Protein AF-R7K8K0-F1 (afdb_monomer_lite)

Foldseek 3Di:
DPDPPVPPPDDPCPPVVVVVVLVVLLVVLVVVLVVLVVVVVVVVVVVCVVVVPDDDPVVVVVCVVVCVVCVVVVVVCLVVVCQQQDRLLSSLDVSLDPCLQFLVVQLVVQCVVVVDDRPDPVSNVSSNVSSVVSSVVVVVVVVVVVVCCVVVVCVVVCPDPVVPVCPVVVVCVVVVSVVVSVVVVCVVCVVLSVVLVVVLVCVLVVCVVVVVVVCSDPVNSVVVSVVSSVVSVVVVVVVVVVVVVVVVVVVVVVVVVVVPVPDDDDDDDDDDDDDDDDDDDDDDDDDDDDDDDDDDDDDDDDD

Radius of gyration: 34.13 Å; chains: 1; bounding box: 103×73×72 Å

Secondary structure (DSSP, 8-state):
--SSTTSSS------HHHHHHHHHHHHHHHHHHHHHHHHHHHHHHHHHHHTT----HHHHHHHHHHHHHHHHHHHHHHHHHHHHHHHHHHHHHHHH--IIIIIHHHHHHHHHHHTPPTTSHHHHHHHHHHHHHHHHHHHHHHHHHHHHHHHHTHHHHHHSGGGGGGHHHHHHHHHHHHHHHHHHHHHH-HHHHHHHHHHHHHHHHHHHHTT-TTT--HHHHHHHHHHHHHHHHHHHHHHHHHHHHHHHHHHHHHHHHHTTSSS----------------------------------------

Sequence (303 aa):
MKKEAQFLSSPPSINVATQMMNRRLHRTGQIWTLCALIVMCMIPVGFSIILQAPLDWKLFFACVGLLIYYLPIGIGEVFTYSYMLGVNGTYLAFVTGNLSNLKIPCVVNAVNIVGTKVGTEEHEIACTISIAVSSIVTTLVIAIGVAALALSGLQDLLESDEAQFLTPAFGTVAFALFGALGGKYLIKYPKVAIFPFIIMTVAAVGLNLLGLKSIAQPSYFLFVGVILCFISAITWQKVENKKKARLELQKLAGASADSADGEATGNTENSEAEKADAIPETQTDNTAKNSMADSSNSEDKKG

Structure (mmCIF, N/CA/C/O backbone):
data_AF-R7K8K0-F1
#
_entry.id   AF-R7K8K0-F1
#
loop_
_atom_site.group_PDB
_atom_site.id
_atom_site.type_symbol
_atom_site.label_atom_id
_atom_site.label_alt_id
_atom_site.label_comp_id
_atom_site.label_asym_id
_atom_site.label_entity_id
_atom_site.label_seq_id
_atom_site.pdbx_PDB_ins_code
_atom_site.Cartn_x
_atom_site.Cartn_y
_atom_site.Cartn_z
_atom_site.occupancy
_atom_site.B_iso_or_equiv
_atom_site.auth_seq_id
_atom_site.auth_comp_id
_atom_site.auth_asym_id
_atom_site.auth_atom_id
_atom_site.pdbx_PDB_model_num
ATOM 1 N N . MET A 1 1 ? -28.340 2.198 39.962 1.00 43.16 1 MET A N 1
ATOM 2 C CA . MET A 1 1 ? -28.633 2.946 38.717 1.00 43.16 1 MET A CA 1
ATOM 3 C C . MET A 1 1 ? -28.121 4.388 38.806 1.00 43.16 1 MET A C 1
ATOM 5 O O . MET A 1 1 ? -28.903 5.280 39.092 1.00 43.16 1 MET A O 1
ATOM 9 N N . LYS A 1 2 ? -26.809 4.633 38.641 1.00 41.06 2 LYS A N 1
ATOM 10 C CA . LYS A 1 2 ? -26.227 6.000 38.650 1.00 41.06 2 LYS A CA 1
ATOM 11 C C . LYS A 1 2 ? -24.843 6.079 37.962 1.00 41.06 2 LYS A C 1
ATOM 13 O O . LYS A 1 2 ? -23.969 6.805 38.412 1.00 41.06 2 LYS A O 1
ATOM 18 N N . LYS A 1 3 ? -24.617 5.296 36.896 1.00 44.16 3 LYS A N 1
ATOM 19 C CA . LYS A 1 3 ? -23.355 5.313 36.116 1.00 44.16 3 LYS A CA 1
ATOM 20 C C . LYS A 1 3 ? -23.514 5.672 34.631 1.00 44.16 3 LYS A C 1
ATOM 22 O O . LYS A 1 3 ? -22.518 5.920 33.971 1.00 44.16 3 LYS A O 1
ATOM 27 N N . GLU A 1 4 ? -24.744 5.784 34.136 1.00 46.06 4 GLU A N 1
ATOM 28 C CA . GLU A 1 4 ? -25.031 6.010 32.708 1.00 46.06 4 GLU A CA 1
ATOM 29 C C . GLU A 1 4 ? -25.098 7.506 32.324 1.00 46.06 4 GLU A C 1
ATOM 31 O O . GLU A 1 4 ? -25.038 7.852 31.152 1.00 46.06 4 GLU A O 1
ATOM 36 N N . ALA A 1 5 ? -25.183 8.424 33.296 1.00 42.94 5 ALA A N 1
ATOM 37 C CA . ALA A 1 5 ? -25.418 9.851 33.027 1.00 42.94 5 ALA A CA 1
ATOM 38 C C . ALA A 1 5 ? -24.146 10.723 32.958 1.00 42.94 5 ALA A C 1
ATOM 40 O O . ALA A 1 5 ? -24.239 11.909 32.658 1.00 42.94 5 ALA A O 1
ATOM 41 N N . GLN A 1 6 ? -22.956 10.163 33.204 1.00 37.88 6 GLN A N 1
ATOM 42 C CA . GLN A 1 6 ? -21.680 10.898 33.107 1.00 37.88 6 GLN A CA 1
ATOM 43 C C . GLN A 1 6 ? -21.022 10.764 31.719 1.00 37.88 6 GLN A C 1
ATOM 45 O O . GLN A 1 6 ? -19.872 11.144 31.526 1.00 37.88 6 GLN A O 1
ATOM 50 N N . PHE A 1 7 ? -21.735 10.201 30.739 1.00 44.66 7 PHE A N 1
ATOM 51 C CA . PHE A 1 7 ? -21.209 9.948 29.394 1.00 44.66 7 PHE A CA 1
ATOM 52 C C . PHE A 1 7 ? -21.501 11.085 28.395 1.00 44.66 7 PHE A C 1
ATOM 54 O O . PHE A 1 7 ? -20.932 11.106 27.309 1.00 44.66 7 PHE A O 1
ATOM 61 N N . LEU A 1 8 ? -22.363 12.048 28.755 1.00 41.91 8 LEU A N 1
ATOM 62 C CA . LEU A 1 8 ? -22.840 13.109 27.850 1.00 41.91 8 LEU A CA 1
ATOM 63 C C . LEU A 1 8 ? -22.413 14.536 28.238 1.00 41.91 8 LEU A C 1
ATOM 65 O O . LEU A 1 8 ? -22.843 15.485 27.589 1.00 41.91 8 LEU A O 1
ATOM 69 N N . SER A 1 9 ? -21.577 14.724 29.267 1.00 39.00 9 SER A N 1
ATOM 70 C CA . SER A 1 9 ? -21.215 16.069 29.756 1.00 39.00 9 SER A CA 1
ATOM 71 C C . SER A 1 9 ? -19.752 16.467 29.581 1.00 39.00 9 SER A C 1
ATOM 73 O O . SER A 1 9 ? -19.394 17.579 29.963 1.00 39.00 9 SER A O 1
ATOM 75 N N . SER A 1 10 ? -18.899 15.613 29.018 1.00 39.06 10 SER A N 1
ATOM 76 C CA . SER A 1 10 ? -17.592 16.078 28.559 1.00 39.06 10 SER A CA 1
ATOM 77 C C . SER A 1 10 ? -17.736 16.473 27.095 1.00 39.06 10 SER A C 1
ATOM 79 O O . SER A 1 10 ? -17.811 15.576 26.250 1.00 39.06 10 SER A O 1
ATOM 81 N N . PRO A 1 11 ? -17.774 17.775 26.746 1.00 47.19 11 PRO A N 1
ATOM 82 C CA . PRO A 1 11 ? -17.436 18.141 25.378 1.00 47.19 11 PRO A CA 1
ATOM 83 C C . PRO A 1 11 ? -16.070 17.506 25.078 1.00 47.19 11 PRO A C 1
ATOM 85 O O . PRO A 1 11 ? -15.250 17.414 26.001 1.00 47.19 11 PRO A O 1
ATOM 88 N N . PRO A 1 12 ? -15.775 17.061 23.841 1.00 52.44 12 PRO A N 1
ATOM 89 C CA . PRO A 1 12 ? -14.383 16.886 23.478 1.00 52.44 12 PRO A CA 1
ATOM 90 C C . PRO A 1 12 ? -13.762 18.252 23.741 1.00 52.44 12 PRO A C 1
ATOM 92 O O . PRO A 1 12 ? -14.050 19.216 23.028 1.00 52.44 12 PRO A O 1
ATOM 95 N N . SER A 1 13 ? -13.010 18.385 24.834 1.00 49.03 13 SER A N 1
ATOM 96 C CA . SER A 1 13 ? -12.173 19.544 25.031 1.00 49.03 13 SER A CA 1
ATOM 97 C C . SER A 1 13 ? -11.180 19.415 23.899 1.00 49.03 13 SER A C 1
ATOM 99 O O . SER A 1 13 ? -10.219 18.650 23.940 1.00 49.03 13 SER A O 1
ATOM 101 N N . ILE A 1 14 ? -11.503 20.087 22.800 1.00 52.66 14 ILE A N 1
ATOM 102 C CA . ILE A 1 14 ? -10.580 20.369 21.731 1.00 52.66 14 ILE A CA 1
ATOM 103 C C . ILE A 1 14 ? -9.545 21.253 22.409 1.00 52.66 14 ILE A C 1
ATOM 105 O O . ILE A 1 14 ? -9.654 22.476 22.469 1.00 52.66 14 ILE A O 1
ATOM 109 N N . ASN A 1 15 ? -8.602 20.588 23.066 1.00 57.72 15 ASN A N 1
ATOM 110 C CA . ASN A 1 15 ? -7.533 21.230 23.769 1.00 57.72 15 ASN A CA 1
ATOM 111 C C . ASN A 1 15 ? -6.757 21.950 22.677 1.00 57.72 15 ASN A C 1
ATOM 113 O O . ASN A 1 15 ? -6.331 21.343 21.689 1.00 57.72 15 ASN A O 1
ATOM 117 N N . VAL A 1 16 ? -6.628 23.264 22.815 1.00 56.97 16 VAL A N 1
ATOM 118 C CA . VAL A 1 16 ? -5.899 24.080 21.847 1.00 56.97 16 VAL A CA 1
ATOM 119 C C . VAL A 1 16 ? -4.478 23.523 21.683 1.00 56.97 16 VAL A C 1
ATOM 121 O O . VAL A 1 16 ? -3.931 23.573 20.587 1.00 56.97 16 VAL A O 1
ATOM 124 N N . ALA A 1 17 ? -3.922 22.882 22.721 1.00 53.12 17 ALA A N 1
ATOM 125 C CA . ALA A 1 17 ? -2.673 22.129 22.649 1.00 53.12 17 ALA A CA 1
ATOM 126 C C . ALA A 1 17 ? -2.740 20.929 21.686 1.00 53.12 17 ALA A C 1
ATOM 128 O O . ALA A 1 17 ? -1.845 20.784 20.862 1.00 53.12 17 ALA A O 1
ATOM 129 N N . THR A 1 18 ? -3.803 20.119 21.711 1.00 60.47 18 THR A N 1
ATOM 130 C CA . THR A 1 18 ? -4.003 18.997 20.774 1.00 60.47 18 THR A CA 1
ATOM 131 C C . THR A 1 18 ? -4.205 19.493 19.341 1.00 60.47 18 THR A C 1
ATOM 133 O O . THR A 1 18 ? -3.642 18.922 18.409 1.00 60.47 18 THR A O 1
ATOM 136 N N . GLN A 1 19 ? -4.917 20.608 19.131 1.00 58.47 19 GLN A N 1
ATOM 137 C CA . GLN A 1 19 ? -5.019 21.212 17.794 1.00 58.47 19 GLN A CA 1
ATOM 138 C C . GLN A 1 19 ? -3.703 21.823 17.309 1.00 58.47 19 GLN A C 1
ATOM 140 O O . GLN A 1 19 ? -3.349 21.677 16.138 1.00 58.47 19 GLN A O 1
ATOM 145 N N . MET A 1 20 ? -2.956 22.492 18.189 1.00 55.16 20 MET A N 1
ATOM 146 C CA . MET A 1 20 ? -1.633 23.026 17.871 1.00 55.16 20 MET A CA 1
ATOM 147 C C . MET A 1 20 ? -0.628 21.906 17.587 1.00 55.16 20 MET A C 1
ATOM 149 O O . MET A 1 20 ? 0.165 22.029 16.652 1.00 55.16 20 MET A O 1
ATOM 153 N N . MET A 1 21 ? -0.688 20.806 18.340 1.00 61.81 21 MET A N 1
ATOM 154 C CA . MET A 1 21 ? 0.102 19.600 18.113 1.00 61.81 21 MET A CA 1
ATOM 155 C C . MET A 1 21 ? -0.236 18.995 16.750 1.00 61.81 21 MET A C 1
ATOM 157 O O . MET A 1 21 ? 0.656 18.891 15.912 1.00 61.81 21 MET A O 1
ATOM 161 N N . ASN A 1 22 ? -1.514 18.746 16.455 1.00 70.88 22 ASN A N 1
ATOM 162 C CA . ASN A 1 22 ? -1.943 18.256 15.141 1.00 70.88 22 ASN A CA 1
ATOM 163 C C . ASN A 1 22 ? -1.523 19.183 13.996 1.00 70.88 22 ASN A C 1
ATOM 165 O O . ASN A 1 22 ? -1.118 18.714 12.934 1.00 70.88 22 ASN A O 1
ATOM 169 N N . ARG A 1 23 ? -1.548 20.504 14.197 1.00 77.81 23 ARG A N 1
ATOM 170 C CA . ARG A 1 23 ? -1.114 21.459 13.171 1.00 77.81 23 ARG A CA 1
ATOM 171 C C . ARG A 1 23 ? 0.395 21.435 12.937 1.00 77.81 23 ARG A C 1
ATOM 173 O O . ARG A 1 23 ? 0.828 21.549 11.790 1.00 77.81 23 ARG A O 1
ATOM 180 N N . ARG A 1 24 ? 1.200 21.273 13.993 1.00 79.19 24 ARG A N 1
ATOM 181 C CA . ARG A 1 24 ? 2.651 21.066 13.861 1.00 79.19 24 ARG A CA 1
ATOM 182 C C . ARG A 1 24 ? 2.953 19.740 13.169 1.00 79.19 24 ARG A C 1
ATOM 184 O O . ARG A 1 24 ? 3.730 19.742 12.223 1.00 79.19 24 ARG A O 1
ATOM 191 N N . LEU A 1 25 ? 2.293 18.656 13.574 1.00 80.94 25 LEU A N 1
ATOM 192 C CA . LEU A 1 25 ? 2.426 17.333 12.958 1.00 80.94 25 LEU A CA 1
ATOM 193 C C . LEU A 1 25 ? 2.059 17.366 11.472 1.00 80.94 25 LEU A C 1
ATOM 195 O O . LEU A 1 25 ? 2.824 16.871 10.650 1.00 80.94 25 LEU A O 1
ATOM 199 N N . HIS A 1 26 ? 0.956 18.022 11.097 1.00 85.56 26 HIS A N 1
ATOM 200 C CA . HIS A 1 26 ? 0.607 18.190 9.687 1.00 85.56 26 HIS A CA 1
ATOM 201 C C . HIS A 1 26 ? 1.647 18.994 8.915 1.00 85.56 26 HIS A C 1
ATOM 203 O O . HIS A 1 26 ? 1.996 18.596 7.809 1.00 85.56 26 HIS A O 1
ATOM 209 N N . ARG A 1 27 ? 2.167 20.092 9.475 1.00 86.06 27 ARG A N 1
ATOM 210 C CA . ARG A 1 27 ? 3.204 20.885 8.803 1.00 86.06 27 ARG A CA 1
ATOM 211 C C . ARG A 1 27 ? 4.483 20.066 8.607 1.00 86.06 27 ARG A C 1
ATOM 213 O O . ARG A 1 27 ? 5.032 20.065 7.510 1.00 86.06 27 ARG A O 1
ATOM 220 N N . THR A 1 28 ? 4.929 19.344 9.632 1.00 85.44 28 THR A N 1
ATOM 221 C CA . THR A 1 28 ? 6.092 18.451 9.536 1.00 85.44 28 THR A CA 1
ATOM 222 C C . THR A 1 28 ? 5.852 17.341 8.516 1.00 85.44 28 THR A C 1
ATOM 224 O O . THR A 1 28 ? 6.705 17.106 7.665 1.00 85.44 28 THR A O 1
ATOM 227 N N . GLY A 1 29 ? 4.677 16.709 8.539 1.00 84.06 29 GLY A N 1
ATOM 228 C CA . GLY A 1 29 ? 4.299 15.658 7.596 1.00 84.06 29 GLY A CA 1
ATOM 229 C C . GLY A 1 29 ? 4.236 16.141 6.147 1.00 84.06 29 GLY A C 1
ATOM 230 O O . GLY A 1 29 ? 4.716 15.452 5.251 1.00 84.06 29 GLY A O 1
ATOM 231 N N . GLN A 1 30 ? 3.730 17.352 5.902 1.00 88.31 30 GLN A N 1
ATOM 232 C CA . GLN A 1 30 ? 3.720 17.969 4.572 1.00 88.31 30 GLN A CA 1
ATOM 233 C C . GLN A 1 30 ? 5.128 18.256 4.061 1.00 88.31 30 GLN A C 1
ATOM 235 O O . GLN A 1 30 ? 5.433 17.924 2.919 1.00 88.31 30 GLN A O 1
ATOM 240 N N . ILE A 1 31 ? 5.991 18.836 4.901 1.00 89.88 31 ILE A N 1
ATOM 241 C CA . ILE A 1 31 ? 7.390 19.099 4.541 1.00 89.88 31 ILE A CA 1
ATOM 242 C C . ILE A 1 31 ? 8.102 17.779 4.237 1.00 89.88 31 ILE A C 1
ATOM 244 O O . ILE A 1 31 ? 8.756 17.663 3.207 1.00 89.88 31 ILE A O 1
ATOM 248 N N . TRP A 1 32 ? 7.922 16.764 5.084 1.00 88.44 32 TRP A N 1
ATOM 249 C CA . TRP A 1 32 ? 8.494 15.436 4.876 1.00 88.44 32 TRP A CA 1
ATOM 250 C C . TRP A 1 32 ? 8.028 14.801 3.563 1.00 88.44 32 TRP A C 1
ATOM 252 O O . TRP A 1 32 ? 8.845 14.317 2.784 1.00 88.44 32 TRP A O 1
ATOM 262 N N . THR A 1 33 ? 6.725 14.856 3.288 1.00 88.31 33 THR A N 1
ATOM 263 C CA . THR A 1 33 ? 6.142 14.308 2.056 1.00 88.31 33 THR A CA 1
ATOM 264 C C . THR A 1 33 ? 6.649 15.056 0.827 1.00 88.31 33 THR A C 1
ATOM 266 O O . THR A 1 33 ? 6.972 14.428 -0.175 1.00 88.31 33 THR A O 1
ATOM 269 N N . LEU A 1 34 ? 6.782 16.383 0.906 1.00 91.06 34 LEU A N 1
ATOM 270 C CA . LEU A 1 34 ? 7.348 17.194 -0.169 1.00 91.06 34 LEU A CA 1
ATOM 271 C C . LEU A 1 34 ? 8.817 16.834 -0.426 1.00 91.06 34 LEU A C 1
ATOM 273 O O . LEU A 1 34 ? 9.197 16.625 -1.575 1.00 91.06 34 LEU A O 1
ATOM 277 N N . CYS A 1 35 ? 9.629 16.707 0.625 1.00 91.25 35 CYS A N 1
ATOM 278 C CA . CYS A 1 35 ? 11.019 16.271 0.504 1.00 91.25 35 CYS A CA 1
ATOM 279 C C . CYS A 1 35 ? 11.117 14.876 -0.127 1.00 91.25 35 CYS A C 1
ATOM 281 O O . CYS A 1 35 ? 11.900 14.677 -1.052 1.00 91.25 35 CYS A O 1
ATOM 283 N N . ALA A 1 36 ? 10.298 13.922 0.326 1.00 88.94 36 ALA A N 1
ATOM 284 C CA . ALA A 1 36 ? 10.266 12.573 -0.230 1.00 88.94 36 ALA A CA 1
ATOM 285 C C . ALA A 1 36 ? 9.839 12.563 -1.706 1.00 88.94 36 ALA A C 1
ATOM 287 O O . ALA A 1 36 ? 10.451 11.864 -2.512 1.00 88.94 36 ALA A O 1
ATOM 288 N N . LEU A 1 37 ? 8.845 13.375 -2.077 1.00 89.25 37 LEU A N 1
ATOM 289 C CA . LEU A 1 37 ? 8.401 13.531 -3.462 1.00 89.25 37 LEU A CA 1
ATOM 290 C C . LEU A 1 37 ? 9.521 14.086 -4.349 1.00 89.25 37 LEU A C 1
ATOM 292 O O . LEU A 1 37 ? 9.752 13.567 -5.438 1.00 89.25 37 LEU A O 1
ATOM 296 N N . ILE A 1 38 ? 10.245 15.103 -3.873 1.00 91.38 38 ILE A N 1
ATOM 297 C CA . ILE A 1 38 ? 11.402 15.656 -4.587 1.00 91.38 38 ILE A CA 1
ATOM 298 C C . ILE A 1 38 ? 12.448 14.561 -4.803 1.00 91.38 38 ILE A C 1
ATOM 300 O O . ILE A 1 38 ? 12.894 14.374 -5.930 1.00 91.38 38 ILE A O 1
ATOM 304 N N . VAL A 1 39 ? 12.797 13.794 -3.766 1.00 90.56 39 VAL A N 1
ATOM 305 C CA . VAL A 1 39 ? 13.758 12.687 -3.891 1.00 90.56 39 VAL A CA 1
ATOM 306 C C . VAL A 1 39 ? 13.273 11.642 -4.899 1.00 90.56 39 VAL A C 1
ATOM 308 O O . VAL A 1 39 ? 14.043 11.257 -5.775 1.00 90.56 39 VAL A O 1
ATOM 311 N N . MET A 1 40 ? 12.002 11.234 -4.845 1.00 88.12 40 MET A N 1
ATOM 312 C CA . MET A 1 40 ? 11.429 10.277 -5.801 1.00 88.12 40 MET A CA 1
ATOM 313 C C . MET A 1 40 ? 11.498 10.776 -7.248 1.00 88.12 40 MET A C 1
ATOM 315 O O . MET A 1 40 ? 11.856 10.003 -8.133 1.00 88.12 40 MET A O 1
ATOM 319 N N . CYS A 1 41 ? 11.214 12.057 -7.497 1.00 86.44 41 CYS A N 1
ATOM 320 C CA . CYS A 1 41 ? 11.345 12.662 -8.824 1.00 86.44 41 CYS A CA 1
ATOM 321 C C . CYS A 1 41 ? 12.809 12.806 -9.269 1.00 86.44 41 CYS A C 1
ATOM 323 O O . CYS A 1 41 ? 13.098 12.735 -10.461 1.00 86.44 41 CYS A O 1
ATOM 325 N N . MET A 1 42 ? 13.739 12.990 -8.329 1.00 87.06 42 MET A N 1
ATOM 326 C CA . MET A 1 42 ? 15.165 13.129 -8.627 1.00 87.06 42 MET A CA 1
ATOM 327 C C . MET A 1 42 ? 15.837 11.799 -8.980 1.00 87.06 42 MET A C 1
ATOM 329 O O . MET A 1 42 ? 16.832 11.822 -9.693 1.00 87.06 42 MET A O 1
ATOM 333 N N . ILE A 1 43 ? 15.308 10.646 -8.551 1.00 88.44 43 ILE A N 1
ATOM 334 C CA . ILE A 1 43 ? 15.857 9.322 -8.904 1.00 88.44 43 ILE A CA 1
ATOM 335 C C . ILE A 1 43 ? 15.929 9.099 -10.431 1.00 88.44 43 ILE A C 1
ATOM 337 O O . ILE A 1 43 ? 17.031 8.854 -10.926 1.00 88.44 43 ILE A O 1
ATOM 341 N N . PRO A 1 44 ? 14.831 9.195 -11.212 1.00 83.62 44 PRO A N 1
ATOM 342 C CA . PRO A 1 44 ? 14.890 8.982 -12.661 1.00 83.62 44 PRO A CA 1
ATOM 343 C C . PRO A 1 44 ? 15.756 10.028 -13.375 1.00 83.62 44 PRO A C 1
ATOM 345 O O . PRO A 1 44 ? 16.470 9.692 -14.318 1.00 83.62 44 PRO A O 1
ATOM 348 N N . VAL A 1 45 ? 15.752 11.279 -12.899 1.00 85.31 45 VAL A N 1
ATOM 349 C CA . VAL A 1 45 ? 16.633 12.338 -13.421 1.00 85.31 45 VAL A CA 1
ATOM 350 C C . VAL A 1 45 ? 18.103 12.004 -13.149 1.00 85.31 45 VAL A C 1
ATOM 352 O O . VAL A 1 45 ? 18.939 12.128 -14.039 1.00 85.31 45 VAL A O 1
ATOM 355 N N . GLY A 1 46 ? 18.420 11.520 -11.948 1.00 86.31 46 GLY A N 1
ATOM 356 C CA . GLY A 1 46 ? 19.762 11.088 -11.567 1.00 86.31 46 GLY A CA 1
ATOM 357 C C . GLY A 1 46 ? 20.267 9.943 -12.441 1.00 86.31 46 GLY A C 1
ATOM 358 O O . GLY A 1 46 ? 21.379 10.019 -12.958 1.00 86.31 46 GLY A O 1
ATOM 359 N N . PHE A 1 47 ? 19.434 8.927 -12.685 1.00 84.81 47 PHE A N 1
ATOM 360 C CA . PHE A 1 47 ? 19.772 7.841 -13.609 1.00 84.81 47 PHE A CA 1
ATOM 361 C C . PHE A 1 47 ? 19.970 8.329 -15.048 1.00 84.81 47 PHE A C 1
ATOM 363 O O . PHE A 1 47 ? 20.921 7.900 -15.694 1.00 84.81 47 PHE A O 1
ATOM 370 N N . SER A 1 48 ? 19.140 9.255 -15.537 1.00 84.31 48 SER A N 1
ATOM 371 C CA . SER A 1 48 ? 19.306 9.860 -16.868 1.00 84.31 48 SER A CA 1
ATOM 372 C C . SER A 1 48 ? 20.655 10.578 -17.015 1.00 84.31 48 SER A C 1
ATOM 374 O O . SER A 1 48 ? 21.323 10.411 -18.035 1.00 84.31 48 SER A O 1
ATOM 376 N N . ILE A 1 49 ? 21.103 11.301 -15.981 1.00 87.00 49 ILE A N 1
ATOM 377 C CA . ILE A 1 49 ? 22.410 11.979 -15.974 1.00 87.00 49 ILE A CA 1
ATOM 378 C C . ILE A 1 49 ? 23.561 10.964 -15.937 1.00 87.00 49 ILE A C 1
ATOM 380 O O . ILE A 1 49 ? 24.505 11.090 -16.715 1.00 87.00 49 ILE A O 1
ATOM 384 N N . ILE A 1 50 ? 23.489 9.955 -15.061 1.00 89.56 50 ILE A N 1
ATOM 385 C CA . ILE A 1 50 ? 24.547 8.939 -14.901 1.00 89.56 50 ILE A CA 1
ATOM 386 C C . ILE A 1 50 ? 24.705 8.099 -16.175 1.00 89.56 50 ILE A C 1
ATOM 388 O O . ILE A 1 50 ? 25.827 7.833 -16.598 1.00 89.56 50 ILE A O 1
ATOM 392 N N . LEU A 1 51 ? 23.592 7.704 -16.796 1.00 86.06 51 LEU A N 1
ATOM 393 C CA . LEU A 1 51 ? 23.569 6.864 -17.998 1.00 86.06 51 LEU A CA 1
ATOM 394 C C . LEU A 1 51 ? 23.714 7.669 -19.302 1.00 86.06 51 LEU A C 1
ATOM 396 O O . LEU A 1 51 ? 23.688 7.076 -20.376 1.00 86.06 51 LEU A O 1
ATOM 400 N N . GLN A 1 52 ? 23.831 9.004 -19.229 1.00 85.12 52 GLN A N 1
ATOM 401 C CA . GLN A 1 52 ? 23.838 9.923 -20.382 1.00 85.12 52 GLN A CA 1
ATOM 402 C C . GLN A 1 52 ? 22.670 9.703 -21.367 1.00 85.12 52 GLN A C 1
ATOM 404 O O . GLN A 1 52 ? 22.767 10.012 -22.555 1.00 85.12 52 GLN A O 1
ATOM 409 N N . ALA A 1 53 ? 21.545 9.180 -20.878 1.00 80.56 53 ALA A N 1
ATOM 410 C CA . ALA A 1 53 ? 20.368 8.904 -21.686 1.00 80.56 53 ALA A CA 1
ATOM 411 C C . ALA A 1 53 ? 19.455 10.143 -21.694 1.00 80.56 53 ALA A C 1
ATOM 413 O O . ALA A 1 53 ? 19.019 10.569 -20.617 1.00 80.56 53 ALA A O 1
ATOM 414 N N . PRO A 1 54 ? 19.143 10.741 -22.860 1.00 78.69 54 PRO A N 1
ATOM 415 C CA . PRO A 1 54 ? 18.263 11.901 -22.920 1.00 78.69 54 PRO A CA 1
ATOM 416 C C . PRO A 1 54 ? 16.846 11.531 -22.460 1.00 78.69 54 PRO A C 1
ATOM 418 O O . PRO A 1 54 ? 16.312 10.485 -22.826 1.00 78.69 54 PRO A O 1
ATOM 421 N N . LEU A 1 55 ? 16.224 12.408 -21.669 1.00 74.94 55 LEU A N 1
ATOM 422 C CA . LEU A 1 55 ? 14.828 12.263 -21.253 1.00 74.94 55 LEU A CA 1
ATOM 423 C C . LEU A 1 55 ? 13.910 12.377 -22.477 1.00 74.94 55 LEU A C 1
ATOM 425 O O . LEU A 1 55 ? 13.769 13.454 -23.059 1.00 74.94 55 LEU A O 1
ATOM 429 N N . ASP A 1 56 ? 13.270 11.271 -22.855 1.00 81.00 56 ASP A N 1
ATOM 430 C CA . ASP A 1 56 ? 12.261 11.279 -23.910 1.00 81.00 56 ASP A CA 1
ATOM 431 C C . ASP A 1 56 ? 10.962 11.918 -23.394 1.00 81.00 56 ASP A C 1
ATOM 433 O O . ASP A 1 56 ? 10.179 11.321 -22.646 1.00 81.00 56 ASP A O 1
ATOM 437 N N . TRP A 1 57 ? 10.716 13.152 -23.829 1.00 79.62 57 TRP A N 1
ATOM 438 C CA . TRP A 1 57 ? 9.505 13.902 -23.506 1.00 79.62 57 TRP A CA 1
ATOM 439 C C . TRP A 1 57 ? 8.227 13.187 -23.954 1.00 79.62 57 TRP A C 1
ATOM 441 O O . TRP A 1 57 ? 7.198 13.301 -23.290 1.00 79.62 57 TRP A O 1
ATOM 451 N N . LYS A 1 58 ? 8.272 12.406 -25.038 1.00 81.50 58 LYS A N 1
ATOM 452 C CA . LYS A 1 58 ? 7.113 11.645 -25.517 1.00 81.50 58 LYS A CA 1
ATOM 453 C C . LYS A 1 58 ? 6.741 10.535 -24.536 1.00 81.50 58 LYS A C 1
ATOM 455 O O . LYS A 1 58 ? 5.557 10.338 -24.261 1.00 81.50 58 LYS A O 1
ATOM 460 N N . LEU A 1 59 ? 7.740 9.859 -23.971 1.00 78.38 59 LEU A N 1
ATOM 461 C CA . LEU A 1 59 ? 7.538 8.844 -22.940 1.00 78.38 59 LEU A CA 1
ATOM 462 C C . LEU A 1 59 ? 7.022 9.468 -21.636 1.00 78.38 59 LEU A C 1
ATOM 464 O O . LEU A 1 59 ? 6.105 8.930 -21.018 1.00 78.38 59 LEU A O 1
ATOM 468 N N . PHE A 1 60 ? 7.531 10.644 -21.260 1.00 78.25 60 PHE A N 1
ATOM 469 C CA . PHE A 1 60 ? 7.033 11.386 -20.099 1.00 78.25 60 PHE A CA 1
ATOM 470 C C . PHE A 1 60 ? 5.534 11.712 -20.219 1.00 78.25 60 PHE A C 1
ATOM 472 O O . PHE A 1 60 ? 4.764 11.445 -19.294 1.00 78.25 60 PHE A O 1
ATOM 479 N N . PHE A 1 61 ? 5.087 12.219 -21.374 1.00 80.50 61 PHE A N 1
ATOM 480 C CA . PHE A 1 61 ? 3.667 12.503 -21.603 1.00 80.50 61 PHE A CA 1
ATOM 481 C C . PHE A 1 61 ? 2.803 11.239 -21.721 1.00 80.50 61 PHE A C 1
ATOM 483 O O . PHE A 1 61 ? 1.630 11.278 -21.351 1.00 80.50 61 PHE A O 1
ATOM 490 N N . ALA A 1 62 ? 3.362 10.101 -22.144 1.00 77.06 62 ALA A N 1
ATOM 491 C CA . ALA A 1 62 ? 2.650 8.822 -22.100 1.00 77.06 62 ALA A CA 1
ATOM 492 C C . ALA A 1 62 ? 2.311 8.401 -20.654 1.00 77.06 62 ALA A C 1
ATOM 494 O O . ALA A 1 62 ? 1.218 7.892 -20.393 1.00 77.06 62 ALA A O 1
ATOM 495 N N . CYS A 1 63 ? 3.189 8.696 -19.690 1.00 76.00 63 CYS A N 1
ATOM 496 C CA . CYS A 1 63 ? 2.945 8.438 -18.267 1.00 76.00 63 CYS A CA 1
ATOM 497 C C . CYS A 1 63 ? 1.852 9.338 -17.659 1.00 76.00 63 CYS A C 1
ATOM 499 O O . CYS A 1 63 ? 1.225 8.955 -16.670 1.00 76.00 63 CYS A O 1
ATOM 501 N N . VAL A 1 64 ? 1.565 10.506 -18.250 1.00 80.75 64 VAL A N 1
ATOM 502 C CA . VAL A 1 64 ? 0.508 11.418 -17.768 1.00 80.75 64 VAL A CA 1
ATOM 503 C C . VAL A 1 64 ? -0.878 10.772 -17.865 1.00 80.75 64 VAL A C 1
ATOM 505 O O . VAL A 1 64 ? -1.699 10.955 -16.967 1.00 80.75 64 VAL A O 1
ATOM 508 N N . GLY A 1 65 ? -1.135 9.953 -18.891 1.00 79.44 65 GLY A N 1
ATOM 509 C CA . GLY A 1 65 ? -2.387 9.191 -18.992 1.00 79.44 65 GLY A CA 1
ATOM 510 C C . GLY A 1 65 ? -2.573 8.209 -17.828 1.00 79.44 65 GLY A C 1
ATOM 511 O O . GLY A 1 65 ? -3.666 8.086 -17.275 1.00 79.44 65 GLY A O 1
ATOM 512 N N . LEU A 1 66 ? -1.478 7.578 -17.396 1.00 80.06 66 LEU A N 1
ATOM 513 C CA . LEU A 1 66 ? -1.429 6.703 -16.222 1.00 80.06 66 LEU A CA 1
ATOM 514 C C . LEU A 1 66 ? -1.703 7.482 -14.927 1.00 80.06 66 LEU A C 1
ATOM 516 O O . LEU A 1 66 ? -2.463 7.021 -14.075 1.00 80.06 66 LEU A O 1
ATOM 520 N N . LEU A 1 67 ? -1.143 8.689 -14.806 1.00 80.31 67 LEU A N 1
ATOM 521 C CA . LEU A 1 67 ? -1.382 9.572 -13.665 1.00 80.31 67 LEU A CA 1
ATOM 522 C C . LEU A 1 67 ? -2.862 9.961 -13.553 1.00 80.31 67 LEU A C 1
ATOM 524 O O . LEU A 1 67 ? -3.430 9.870 -12.469 1.00 80.31 67 LEU A O 1
ATOM 528 N N . ILE A 1 68 ? -3.502 10.334 -14.666 1.00 83.06 68 ILE A N 1
ATOM 529 C CA . ILE A 1 68 ? -4.932 10.689 -14.700 1.00 83.06 68 ILE A CA 1
ATOM 530 C C . ILE A 1 68 ? -5.805 9.509 -14.256 1.00 83.06 68 ILE A C 1
ATOM 532 O O . ILE A 1 68 ? -6.783 9.711 -13.539 1.00 83.06 68 ILE A O 1
ATOM 536 N N . TYR A 1 69 ? -5.441 8.281 -14.632 1.00 78.25 69 TYR A N 1
ATOM 537 C CA . TYR A 1 69 ? -6.158 7.075 -14.216 1.00 78.25 69 TYR A CA 1
ATOM 538 C C . TYR A 1 69 ? -6.010 6.777 -12.713 1.00 78.25 69 TYR A C 1
ATOM 540 O O . TYR A 1 69 ? -6.990 6.431 -12.053 1.00 78.25 69 TYR A O 1
ATOM 548 N N . TYR A 1 70 ? -4.807 6.929 -12.150 1.00 78.50 70 TYR A N 1
ATOM 549 C CA . TYR A 1 70 ? -4.548 6.622 -10.738 1.00 78.50 70 TYR A CA 1
ATOM 550 C C . TYR A 1 70 ? -4.907 7.753 -9.769 1.00 78.50 70 TYR A C 1
ATOM 552 O O . TYR A 1 70 ? -5.092 7.489 -8.580 1.00 78.50 70 TYR A O 1
ATOM 560 N N . LEU A 1 71 ? -5.050 8.994 -10.240 1.00 81.44 71 LEU A N 1
ATOM 561 C CA . LEU A 1 71 ? -5.332 10.145 -9.380 1.00 81.44 71 LEU A CA 1
ATOM 562 C C . LEU A 1 71 ? -6.644 10.001 -8.575 1.00 81.44 71 LEU A C 1
ATOM 564 O O . LEU A 1 71 ? -6.600 10.205 -7.360 1.00 81.44 71 LEU A O 1
ATOM 568 N N . PRO A 1 72 ? -7.790 9.587 -9.160 1.00 80.62 72 PRO A N 1
ATOM 569 C CA . PRO A 1 72 ? -9.020 9.370 -8.395 1.00 80.62 72 PRO A CA 1
ATOM 570 C C . PRO A 1 72 ? -8.876 8.267 -7.341 1.00 80.62 72 PRO A C 1
ATOM 572 O O . PRO A 1 72 ? -9.397 8.395 -6.233 1.00 80.62 72 PRO A O 1
ATOM 575 N N . ILE A 1 73 ? -8.141 7.200 -7.674 1.00 79.69 73 ILE A N 1
ATOM 576 C CA . ILE A 1 73 ? -7.883 6.071 -6.772 1.00 79.69 73 ILE A CA 1
ATOM 577 C C . ILE A 1 73 ? -7.047 6.548 -5.582 1.00 79.69 73 ILE A C 1
ATOM 579 O O . ILE A 1 73 ? -7.426 6.311 -4.437 1.00 79.69 73 ILE A O 1
ATOM 583 N N . GLY A 1 74 ? -5.964 7.285 -5.844 1.00 79.94 74 GLY A N 1
ATOM 584 C CA . GLY A 1 74 ? -5.098 7.838 -4.805 1.00 79.94 74 GLY A CA 1
ATOM 585 C C . GLY A 1 74 ? -5.841 8.790 -3.869 1.00 79.94 74 GLY A C 1
ATOM 586 O O . GLY A 1 74 ? -5.687 8.702 -2.654 1.00 79.94 74 GLY A O 1
ATOM 587 N N . ILE A 1 75 ? -6.717 9.647 -4.403 1.00 83.06 75 ILE A N 1
ATOM 588 C CA . ILE A 1 75 ? -7.566 10.524 -3.583 1.00 83.06 75 ILE A CA 1
ATOM 589 C C . ILE A 1 75 ? -8.499 9.691 -2.689 1.00 83.06 75 ILE A C 1
ATOM 591 O O . ILE A 1 75 ? -8.596 9.952 -1.488 1.00 83.06 75 ILE A O 1
ATOM 595 N N . GLY A 1 76 ? -9.151 8.665 -3.246 1.00 80.69 76 GLY A N 1
ATOM 596 C CA . GLY A 1 76 ? -10.013 7.755 -2.488 1.00 80.69 76 GLY A CA 1
ATOM 597 C C . GLY A 1 76 ? -9.275 7.028 -1.358 1.00 80.69 76 GLY A C 1
ATOM 598 O O . GLY A 1 76 ? -9.795 6.930 -0.241 1.00 80.69 76 GLY A O 1
ATOM 599 N N . GLU A 1 77 ? -8.045 6.577 -1.611 1.00 80.75 77 GLU A N 1
ATOM 600 C CA . GLU A 1 77 ? -7.184 5.962 -0.597 1.00 80.75 77 GLU A CA 1
ATOM 601 C C . GLU A 1 77 ? -6.797 6.953 0.507 1.00 80.75 77 GLU A C 1
ATOM 603 O O . GLU A 1 77 ? -6.882 6.603 1.685 1.00 80.75 77 GLU A O 1
ATOM 608 N N . VAL A 1 78 ? -6.433 8.196 0.164 1.00 83.75 78 VAL A N 1
ATOM 609 C CA . VAL A 1 78 ? -6.111 9.236 1.157 1.00 83.75 78 VAL A CA 1
ATOM 610 C C . VAL A 1 78 ? -7.296 9.477 2.076 1.00 83.75 78 VAL A C 1
ATOM 612 O O . VAL A 1 78 ? -7.132 9.402 3.291 1.00 83.75 78 VAL A O 1
ATOM 615 N N . PHE A 1 79 ? -8.497 9.697 1.545 1.00 82.31 79 PHE A N 1
ATOM 616 C CA . PHE A 1 79 ? -9.666 9.940 2.393 1.00 82.31 79 PHE A CA 1
ATOM 617 C C . PHE A 1 79 ? -10.008 8.747 3.288 1.00 82.31 79 PHE A C 1
ATOM 619 O O . PHE A 1 79 ? -10.285 8.927 4.475 1.00 82.31 79 PHE A O 1
ATOM 626 N N . THR A 1 80 ? -9.947 7.534 2.742 1.00 80.50 80 THR A N 1
ATOM 627 C CA . THR A 1 80 ? -10.320 6.317 3.475 1.00 80.50 80 THR A CA 1
ATOM 628 C C . THR A 1 80 ? -9.316 6.000 4.579 1.00 80.50 80 THR A C 1
ATOM 630 O O . THR A 1 80 ? -9.697 5.736 5.721 1.00 80.50 80 THR A O 1
ATOM 633 N N . TYR A 1 81 ? -8.021 6.042 4.265 1.00 83.31 81 TYR A N 1
ATOM 634 C CA . TYR A 1 81 ? -6.981 5.611 5.191 1.00 83.31 81 TYR A CA 1
ATOM 635 C C . TYR A 1 81 ? -6.537 6.705 6.157 1.00 83.31 81 TYR A C 1
ATOM 637 O O . TYR A 1 81 ? -6.125 6.370 7.266 1.00 83.31 81 TYR A O 1
ATOM 645 N N . SER A 1 82 ? -6.708 7.988 5.820 1.00 84.25 82 SER A N 1
ATOM 646 C CA . SER A 1 82 ? -6.392 9.076 6.758 1.00 84.25 82 SER A CA 1
ATOM 647 C C . SER A 1 82 ? -7.239 9.012 8.026 1.00 84.25 82 SER A C 1
ATOM 649 O O . SER A 1 82 ? -6.729 9.213 9.126 1.00 84.25 82 SER A O 1
ATOM 651 N N . TYR A 1 83 ? -8.525 8.674 7.884 1.00 82.81 83 TYR A N 1
ATOM 652 C CA . TYR A 1 83 ? -9.422 8.491 9.026 1.00 82.81 83 TYR A CA 1
ATOM 653 C C . TYR A 1 83 ? -9.014 7.297 9.902 1.00 82.81 83 TYR A C 1
ATOM 655 O O . TYR A 1 83 ? -9.184 7.329 11.118 1.00 82.81 83 TYR A O 1
ATOM 663 N N . MET A 1 84 ? -8.459 6.249 9.291 1.00 83.81 84 MET A N 1
ATOM 664 C CA . MET A 1 84 ? -8.108 5.014 9.988 1.00 83.81 84 MET A CA 1
ATOM 665 C C . MET A 1 84 ? -6.738 5.078 10.681 1.00 83.81 84 MET A C 1
ATOM 667 O O . MET A 1 84 ? -6.546 4.424 11.695 1.00 83.81 84 MET A O 1
ATOM 671 N N . LEU A 1 85 ? -5.767 5.808 10.127 1.00 84.56 85 LEU A N 1
ATOM 672 C CA . LEU A 1 85 ? -4.359 5.716 10.540 1.00 84.56 85 LEU A CA 1
ATOM 673 C C . LEU A 1 85 ? -3.909 6.811 11.517 1.00 84.56 85 LEU A C 1
ATOM 675 O O . LEU A 1 85 ? -2.867 6.656 12.153 1.00 84.56 85 LEU A O 1
ATOM 679 N N . GLY A 1 86 ? -4.654 7.914 11.624 1.00 84.38 86 GLY A N 1
ATOM 680 C CA . GLY A 1 86 ? -4.203 9.113 12.337 1.00 84.38 86 GLY A CA 1
ATOM 681 C C . GLY A 1 86 ? -3.172 9.920 11.539 1.00 84.38 86 GLY A C 1
ATOM 682 O O . GLY A 1 86 ? -2.768 9.534 10.438 1.00 84.38 86 GLY A O 1
ATOM 683 N N . VAL A 1 87 ? -2.751 11.074 12.061 1.00 85.44 87 VAL A N 1
ATOM 684 C CA . VAL A 1 87 ? -1.967 12.059 11.290 1.00 85.44 87 VAL A CA 1
ATOM 685 C C . VAL A 1 87 ? -0.588 11.516 10.910 1.00 85.44 87 VAL A C 1
ATOM 687 O O . VAL A 1 87 ? -0.218 11.539 9.733 1.00 85.44 87 VAL A O 1
ATOM 690 N N . ASN A 1 88 ? 0.166 10.998 11.881 1.00 85.38 88 ASN A N 1
ATOM 691 C CA . ASN A 1 88 ? 1.531 10.515 11.649 1.00 85.38 88 ASN A CA 1
ATOM 692 C C . ASN A 1 88 ? 1.560 9.249 10.788 1.00 85.38 88 ASN A C 1
ATOM 694 O O . ASN A 1 88 ? 2.342 9.160 9.837 1.00 85.38 88 ASN A O 1
ATOM 698 N N . GLY A 1 89 ? 0.672 8.297 11.086 1.00 86.19 89 GLY A N 1
ATOM 699 C CA . GLY A 1 89 ? 0.544 7.058 10.327 1.00 86.19 89 GLY A CA 1
ATOM 700 C C . GLY A 1 89 ? 0.220 7.322 8.858 1.00 86.19 89 GLY A C 1
ATOM 701 O O . GLY A 1 89 ? 0.805 6.699 7.977 1.00 86.19 89 GLY A O 1
ATOM 702 N N . THR A 1 90 ? -0.636 8.307 8.579 1.00 89.31 90 THR A N 1
ATOM 703 C CA . THR A 1 90 ? -1.011 8.693 7.213 1.00 89.31 90 THR A CA 1
ATOM 704 C C . THR A 1 90 ? 0.189 9.173 6.404 1.00 89.31 90 THR A C 1
ATOM 706 O O . THR A 1 90 ? 0.498 8.582 5.370 1.00 89.31 90 THR A O 1
ATOM 709 N N . TYR A 1 91 ? 0.908 10.202 6.864 1.00 89.75 91 TYR A N 1
ATOM 710 C CA . TYR A 1 91 ? 2.048 10.731 6.102 1.00 89.75 91 TYR A CA 1
ATOM 711 C C . TYR A 1 91 ? 3.147 9.685 5.898 1.00 89.75 91 TYR A C 1
ATOM 713 O O . TYR A 1 91 ? 3.702 9.579 4.804 1.00 89.75 91 TYR A O 1
ATOM 721 N N . LEU A 1 92 ? 3.433 8.871 6.918 1.00 90.25 92 LEU A N 1
ATOM 722 C CA . LEU A 1 92 ? 4.429 7.810 6.806 1.00 90.25 92 LEU A CA 1
ATOM 723 C C . LEU A 1 92 ? 3.994 6.710 5.824 1.00 90.25 92 LEU A C 1
ATOM 725 O O . LEU A 1 92 ? 4.798 6.239 5.014 1.00 90.25 92 LEU A O 1
ATOM 729 N N . ALA A 1 93 ? 2.725 6.306 5.871 1.00 88.88 93 ALA A N 1
ATOM 730 C CA . ALA A 1 93 ? 2.191 5.296 4.971 1.00 88.88 93 ALA A CA 1
ATOM 731 C C . ALA A 1 93 ? 2.246 5.777 3.517 1.00 88.88 93 ALA A C 1
ATOM 733 O O . ALA A 1 93 ? 2.739 5.045 2.663 1.00 88.88 93 ALA A O 1
ATOM 734 N N . PHE A 1 94 ? 1.818 7.010 3.229 1.00 87.62 94 PHE A N 1
ATOM 735 C CA . PHE A 1 94 ? 1.792 7.528 1.856 1.00 87.62 94 PHE A CA 1
ATOM 736 C C . PHE A 1 94 ? 3.180 7.691 1.236 1.00 87.62 94 PHE A C 1
ATOM 738 O O . PHE A 1 94 ? 3.339 7.426 0.049 1.00 87.62 94 PHE A O 1
ATOM 745 N N . VAL A 1 95 ? 4.193 8.050 2.028 1.00 88.38 95 VAL A N 1
ATOM 746 C CA . VAL A 1 95 ? 5.580 8.112 1.541 1.00 88.38 95 VAL A CA 1
ATOM 747 C C . VAL A 1 95 ? 6.147 6.718 1.250 1.00 88.38 95 VAL A C 1
ATOM 749 O O . VAL A 1 95 ? 6.913 6.549 0.306 1.00 88.38 95 VAL A O 1
ATOM 752 N N . THR A 1 96 ? 5.782 5.711 2.046 1.00 86.81 96 THR A N 1
ATOM 753 C CA . THR A 1 96 ? 6.314 4.342 1.899 1.00 86.81 96 THR A CA 1
ATOM 754 C C . THR A 1 96 ? 5.530 3.478 0.907 1.00 86.81 96 THR A C 1
ATOM 756 O O . THR A 1 96 ? 6.060 2.488 0.406 1.00 86.81 96 THR A O 1
ATOM 759 N N . GLY A 1 97 ? 4.297 3.866 0.583 1.00 83.81 97 GLY A N 1
ATOM 760 C CA . GLY A 1 97 ? 3.465 3.237 -0.435 1.00 83.81 97 GLY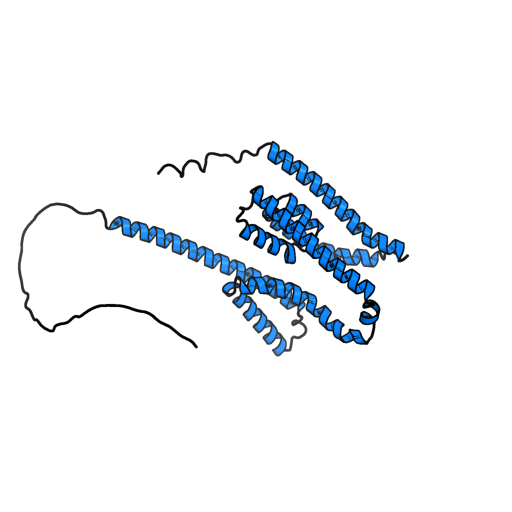 A CA 1
ATOM 761 C C . GLY A 1 97 ? 2.900 1.867 -0.046 1.00 83.81 97 GLY A C 1
ATOM 762 O O . GLY A 1 97 ? 3.035 1.379 1.078 1.00 83.81 97 GLY A O 1
ATOM 763 N N . ASN A 1 98 ? 2.223 1.246 -1.018 1.00 84.19 98 ASN A N 1
ATOM 764 C CA . ASN A 1 98 ? 1.610 -0.082 -0.906 1.00 84.19 98 ASN A CA 1
ATOM 765 C C . ASN A 1 98 ? 0.676 -0.245 0.318 1.00 84.19 98 ASN A C 1
ATOM 767 O O . ASN A 1 98 ? 0.717 -1.249 1.043 1.00 84.19 98 ASN A O 1
ATOM 771 N N . LEU A 1 99 ? -0.165 0.772 0.560 1.00 85.06 99 LEU A N 1
ATOM 772 C CA . LEU A 1 99 ? -1.074 0.817 1.709 1.00 85.06 99 LEU A CA 1
ATOM 773 C C . LEU A 1 99 ? -2.032 -0.368 1.706 1.00 85.06 99 LEU A C 1
ATOM 775 O O . LEU A 1 99 ? -2.003 -1.182 2.630 1.00 85.06 99 LEU A O 1
ATOM 779 N N . SER A 1 100 ? -2.854 -0.459 0.659 1.00 77.25 100 SER A N 1
ATOM 780 C CA . SER A 1 100 ? -3.955 -1.417 0.555 1.00 77.25 100 SER A CA 1
ATOM 781 C C . SER A 1 100 ? -3.494 -2.869 0.689 1.00 77.25 100 SER A C 1
ATOM 783 O O . SER A 1 100 ? -4.202 -3.673 1.298 1.00 77.25 100 SER A O 1
ATOM 785 N N . ASN A 1 101 ? -2.291 -3.201 0.200 1.00 76.25 101 ASN A N 1
ATOM 786 C CA . ASN A 1 101 ? -1.878 -4.600 0.130 1.00 76.25 101 ASN A CA 1
ATOM 787 C C . ASN A 1 101 ? -1.029 -5.050 1.321 1.00 76.25 101 ASN A C 1
ATOM 789 O O . ASN A 1 101 ? -1.189 -6.178 1.785 1.00 76.25 101 ASN A O 1
ATOM 793 N N . LEU A 1 102 ? -0.140 -4.191 1.832 1.00 81.44 102 LEU A N 1
ATOM 794 C CA . LEU A 1 102 ? 0.795 -4.561 2.903 1.00 81.44 102 LEU A CA 1
ATOM 795 C C . LEU A 1 102 ? 0.524 -3.830 4.220 1.00 81.44 102 LEU A C 1
ATOM 797 O O . LEU A 1 102 ? 0.522 -4.464 5.278 1.00 81.44 102 LEU A O 1
ATOM 801 N N . LYS A 1 103 ? 0.292 -2.512 4.187 1.00 89.19 103 LYS A N 1
ATOM 802 C CA . LYS A 1 103 ? 0.255 -1.701 5.420 1.00 89.19 103 LYS A CA 1
ATOM 803 C C . LYS A 1 103 ? -1.063 -1.826 6.160 1.00 89.19 103 LYS A C 1
ATOM 805 O O . LYS A 1 103 ? -1.064 -2.116 7.350 1.00 89.19 103 LYS A O 1
ATOM 810 N N . ILE A 1 104 ? -2.182 -1.670 5.463 1.00 88.62 104 ILE A N 1
ATOM 811 C CA . ILE A 1 104 ? -3.518 -1.699 6.064 1.00 88.62 104 ILE A CA 1
ATOM 8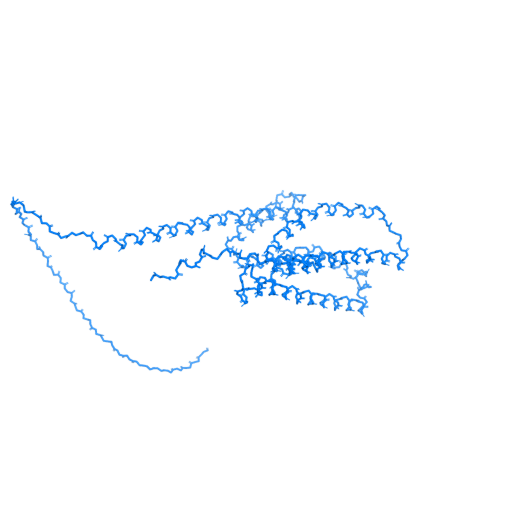12 C C . ILE A 1 104 ? -3.794 -3.041 6.757 1.00 88.62 104 ILE A C 1
ATOM 814 O O . ILE A 1 104 ? -4.205 -3.028 7.919 1.00 88.62 104 ILE A O 1
ATOM 818 N N . PRO A 1 105 ? -3.498 -4.208 6.151 1.00 84.38 105 PRO A N 1
ATOM 819 C CA . PRO A 1 105 ? -3.679 -5.481 6.840 1.00 84.38 105 PRO A CA 1
ATOM 820 C C . PRO A 1 105 ? -2.769 -5.653 8.064 1.00 84.38 105 PRO A C 1
ATOM 822 O O . PRO A 1 105 ? -3.181 -6.307 9.023 1.00 84.38 105 PRO A O 1
ATOM 825 N N . CYS A 1 106 ? -1.554 -5.091 8.039 1.00 88.06 106 CYS A N 1
ATOM 826 C CA . CYS A 1 106 ? -0.626 -5.108 9.171 1.00 88.06 106 CYS A CA 1
ATOM 827 C C . CYS A 1 106 ? -1.147 -4.237 10.321 1.00 88.06 106 CYS A C 1
ATOM 829 O O . CYS A 1 106 ? -1.229 -4.712 11.453 1.00 88.06 106 CYS A O 1
ATOM 831 N N . VAL A 1 107 ? -1.602 -3.020 10.007 1.00 90.31 107 VAL A N 1
ATOM 832 C CA . VAL A 1 107 ? -2.183 -2.081 10.973 1.00 90.31 107 VAL A CA 1
ATOM 833 C C . VAL A 1 107 ? -3.428 -2.664 11.618 1.00 90.31 107 VAL A C 1
ATOM 835 O O . VAL A 1 107 ? -3.519 -2.701 12.839 1.00 90.31 107 VAL A O 1
ATOM 838 N N . VAL A 1 108 ? -4.366 -3.181 10.820 1.00 88.94 108 VAL A N 1
ATOM 839 C CA . VAL A 1 108 ? -5.594 -3.795 11.345 1.00 88.94 108 VAL A CA 1
ATOM 840 C C . VAL A 1 108 ? -5.256 -4.958 12.277 1.00 88.94 108 VAL A C 1
ATOM 842 O O . VAL A 1 108 ? -5.884 -5.105 13.320 1.00 88.94 108 VAL A O 1
ATOM 845 N N . ASN A 1 109 ? -4.254 -5.775 11.944 1.00 88.69 109 ASN A N 1
ATOM 846 C CA . ASN A 1 109 ? -3.827 -6.861 12.820 1.00 88.69 109 ASN A CA 1
ATOM 847 C C . ASN A 1 109 ? -3.208 -6.344 14.129 1.00 88.69 109 ASN A C 1
ATOM 849 O O . ASN A 1 109 ? -3.590 -6.804 15.199 1.00 88.69 109 ASN A O 1
ATOM 853 N N . ALA A 1 110 ? -2.303 -5.366 14.055 1.00 90.06 110 ALA A N 1
ATOM 854 C CA . ALA A 1 110 ? -1.660 -4.777 15.227 1.00 90.06 110 ALA A CA 1
ATOM 855 C C . ALA A 1 110 ? -2.677 -4.100 16.159 1.00 90.06 110 ALA A C 1
ATOM 857 O O . ALA A 1 110 ? -2.689 -4.362 17.357 1.00 90.06 110 ALA A O 1
ATOM 858 N N . VAL A 1 111 ? -3.588 -3.299 15.606 1.00 89.50 111 VAL A N 1
ATOM 859 C CA . VAL A 1 111 ? -4.656 -2.634 16.365 1.00 89.50 111 VAL A CA 1
ATOM 860 C C . VAL A 1 111 ? -5.591 -3.650 17.016 1.00 89.50 111 VAL A C 1
ATOM 862 O O . VAL A 1 111 ? -5.971 -3.455 18.165 1.00 89.50 111 VAL A O 1
ATOM 865 N N . ASN A 1 112 ? -5.932 -4.750 16.336 1.00 87.62 112 ASN A N 1
ATOM 866 C CA . ASN A 1 112 ? -6.762 -5.803 16.930 1.00 87.62 112 ASN A CA 1
ATOM 867 C C . ASN A 1 112 ? -6.061 -6.520 18.095 1.00 87.62 112 ASN A C 1
ATOM 869 O O . ASN A 1 112 ? -6.739 -6.939 19.027 1.00 87.62 112 ASN A O 1
ATOM 873 N N . ILE A 1 113 ? -4.731 -6.658 18.050 1.00 90.00 113 ILE A N 1
ATOM 874 C CA . ILE A 1 113 ? -3.942 -7.250 19.142 1.00 90.00 113 ILE A CA 1
ATOM 875 C C . ILE A 1 113 ? -3.892 -6.305 20.348 1.00 90.00 113 ILE A C 1
ATOM 877 O O . ILE A 1 113 ? -4.059 -6.751 21.478 1.00 90.00 113 ILE A O 1
ATOM 881 N N . VAL A 1 114 ? -3.673 -5.007 20.116 1.00 88.19 114 VAL A N 1
ATOM 882 C CA . VAL A 1 114 ? -3.576 -4.008 21.197 1.00 88.19 114 VAL A CA 1
ATOM 883 C C . VAL A 1 114 ? -4.964 -3.592 21.716 1.00 88.19 114 VAL A C 1
ATOM 885 O O . VAL A 1 114 ? -5.095 -3.155 22.853 1.00 88.19 114 VAL A O 1
ATOM 888 N N . GLY A 1 115 ? -6.020 -3.749 20.916 1.00 86.94 115 GLY A N 1
ATOM 889 C CA . GLY A 1 115 ? -7.398 -3.434 21.300 1.00 86.94 115 GLY A CA 1
ATOM 890 C C . GLY A 1 115 ? -7.709 -1.934 21.369 1.00 86.94 115 GLY A C 1
ATOM 891 O O . GLY A 1 115 ? -8.603 -1.527 22.111 1.00 86.94 115 GLY A O 1
ATOM 892 N N . THR A 1 116 ? -6.987 -1.095 20.618 1.00 86.94 116 THR A N 1
ATOM 893 C CA . THR A 1 116 ? -7.158 0.369 20.657 1.00 86.94 116 THR A CA 1
ATOM 894 C C . THR A 1 116 ? -8.336 0.845 19.804 1.00 86.94 116 THR A C 1
ATOM 896 O O . THR A 1 116 ? -8.682 0.247 18.783 1.00 86.94 116 THR A O 1
ATOM 899 N N . LYS A 1 117 ? -8.971 1.950 20.212 1.00 81.69 117 LYS A N 1
ATOM 900 C CA . LYS A 1 117 ? -10.105 2.550 19.490 1.00 81.69 117 LYS A CA 1
ATOM 901 C C . LYS A 1 117 ? -9.633 3.625 18.514 1.00 81.69 117 LYS A C 1
ATOM 903 O O . LYS A 1 117 ? -8.819 4.467 18.872 1.00 81.69 117 LYS A O 1
ATOM 908 N N . VAL A 1 118 ? -10.208 3.643 17.311 1.00 80.50 118 VAL A N 1
ATOM 909 C CA . VAL A 1 118 ? -9.930 4.683 16.306 1.00 80.50 118 VAL A CA 1
ATOM 910 C C . VAL A 1 118 ? -10.202 6.071 16.894 1.00 80.50 118 VAL A C 1
ATOM 912 O O . VAL A 1 118 ? -11.250 6.297 17.498 1.00 80.50 118 VAL A O 1
ATOM 915 N N . GLY A 1 119 ? -9.252 6.990 16.715 1.00 75.81 119 GLY A N 1
ATOM 916 C CA . GLY A 1 119 ? -9.333 8.364 17.214 1.00 75.81 119 GLY A CA 1
ATOM 917 C C . GLY A 1 119 ? -8.708 8.603 18.593 1.00 75.81 119 GLY A C 1
ATOM 918 O O . GLY A 1 119 ? -8.711 9.746 19.043 1.00 75.81 119 GLY A O 1
ATOM 919 N N . THR A 1 120 ? -8.160 7.579 19.262 1.00 83.31 120 THR A N 1
ATOM 920 C CA . THR A 1 120 ? -7.332 7.771 20.469 1.00 83.31 120 THR A CA 1
ATOM 921 C C . THR A 1 120 ? -5.852 7.955 20.117 1.00 83.31 120 THR A C 1
ATOM 923 O O . THR A 1 120 ? -5.385 7.474 19.084 1.00 83.31 120 THR A O 1
ATOM 926 N N . GLU A 1 121 ? -5.086 8.617 20.991 1.00 83.62 121 GLU A N 1
ATOM 927 C CA . GLU A 1 121 ? -3.633 8.787 20.802 1.00 83.62 121 GLU A CA 1
ATOM 928 C C . GLU A 1 121 ? -2.900 7.435 20.772 1.00 83.62 121 GLU A C 1
ATOM 930 O O . GLU A 1 121 ? -2.049 7.201 19.917 1.00 83.62 121 GLU A O 1
ATOM 935 N N . GLU A 1 122 ? -3.291 6.498 21.641 1.00 83.69 122 GLU A N 1
ATOM 936 C CA . GLU A 1 122 ? -2.742 5.134 21.675 1.00 83.69 122 GLU A CA 1
ATOM 937 C C . GLU A 1 122 ? -2.947 4.390 20.348 1.00 83.69 122 GLU A C 1
ATOM 939 O O . GLU A 1 122 ? -2.082 3.630 19.908 1.00 83.69 122 GLU A O 1
ATOM 944 N N . HIS A 1 123 ? -4.084 4.624 19.687 1.00 87.81 123 HIS A N 1
ATOM 945 C CA . HIS A 1 123 ? -4.367 4.049 18.381 1.00 87.81 123 HIS A CA 1
ATOM 946 C C . HIS A 1 123 ? -3.463 4.631 17.296 1.00 87.81 123 HIS A C 1
ATOM 948 O O . HIS A 1 123 ? -2.882 3.870 16.525 1.00 87.81 123 HIS A O 1
ATOM 954 N N . GLU A 1 124 ? -3.284 5.954 17.261 1.00 88.38 124 GLU A N 1
ATOM 955 C CA . GLU A 1 124 ? -2.383 6.592 16.296 1.00 88.38 124 GLU A CA 1
ATOM 956 C C . GLU A 1 124 ? -0.933 6.110 16.467 1.00 88.38 124 GLU A C 1
ATOM 958 O O . GLU A 1 124 ? -0.245 5.837 15.477 1.00 88.38 124 GLU A O 1
ATOM 963 N N . ILE A 1 125 ? -0.478 5.930 17.710 1.00 89.69 125 ILE A N 1
ATOM 964 C CA . ILE A 1 125 ? 0.855 5.395 18.007 1.00 89.69 125 ILE A CA 1
ATOM 965 C C . ILE A 1 125 ? 0.978 3.950 17.506 1.00 89.69 125 ILE A C 1
ATOM 967 O O . ILE A 1 125 ? 1.924 3.631 16.783 1.00 89.69 125 ILE A O 1
ATOM 971 N N . ALA A 1 126 ? 0.010 3.084 17.824 1.00 91.31 126 ALA A N 1
ATOM 972 C CA . ALA A 1 126 ? 0.011 1.691 17.375 1.00 91.31 126 ALA A CA 1
ATOM 973 C C . ALA A 1 126 ? -0.001 1.576 15.838 1.00 91.31 126 ALA A C 1
ATOM 975 O O . ALA A 1 126 ? 0.773 0.801 15.266 1.00 91.31 126 ALA A O 1
ATOM 976 N N . CYS A 1 127 ? -0.822 2.385 15.160 1.00 91.75 127 CYS A N 1
ATOM 977 C CA . CYS A 1 127 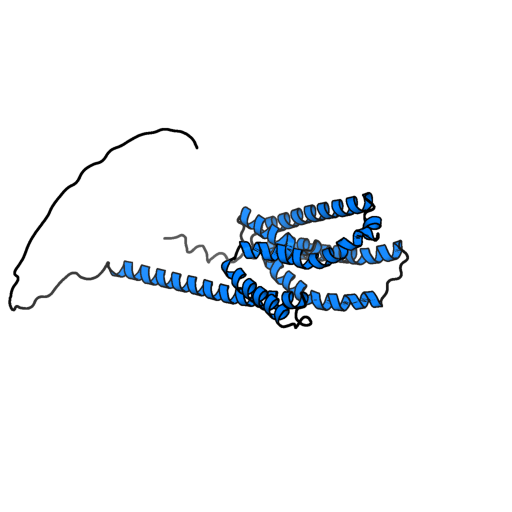? -0.870 2.471 13.701 1.00 91.75 127 CYS A CA 1
ATOM 978 C C . CYS A 1 127 ? 0.478 2.910 13.120 1.00 91.75 127 CYS A C 1
ATOM 980 O O . CYS A 1 127 ? 1.001 2.264 12.210 1.00 91.75 127 CYS A O 1
ATOM 982 N N . THR A 1 128 ? 1.078 3.964 13.674 1.00 92.25 128 THR A N 1
ATOM 983 C CA . THR A 1 128 ? 2.354 4.511 13.192 1.00 92.25 128 THR A CA 1
ATOM 984 C C . THR A 1 128 ? 3.494 3.503 13.343 1.00 92.25 128 THR A C 1
ATOM 986 O O . THR A 1 128 ? 4.247 3.289 12.392 1.00 92.25 128 THR A O 1
ATOM 989 N N . ILE A 1 129 ? 3.597 2.828 14.494 1.00 93.94 129 ILE A N 1
ATOM 990 C CA . ILE A 1 129 ? 4.619 1.796 14.733 1.00 93.94 129 ILE A CA 1
ATOM 991 C C . ILE A 1 129 ? 4.424 0.615 13.777 1.00 93.94 129 ILE A C 1
ATOM 993 O O . ILE A 1 129 ? 5.387 0.150 13.168 1.00 93.94 129 ILE A O 1
ATOM 997 N N . SER A 1 130 ? 3.185 0.153 13.595 1.00 93.25 130 SER A N 1
ATOM 998 C CA . SER A 1 130 ? 2.880 -0.941 12.669 1.00 93.25 130 SER A CA 1
ATOM 999 C C . SER A 1 130 ? 3.297 -0.612 11.230 1.00 93.25 130 SER A C 1
ATOM 1001 O O . SER A 1 130 ? 3.939 -1.434 10.568 1.00 93.25 130 SER A O 1
ATOM 1003 N N . ILE A 1 131 ? 3.009 0.608 10.763 1.00 93.50 131 ILE A N 1
ATOM 1004 C CA . ILE A 1 131 ? 3.430 1.080 9.438 1.00 93.50 131 ILE A CA 1
ATOM 1005 C C . ILE A 1 131 ? 4.955 1.143 9.350 1.00 93.50 131 ILE A C 1
ATOM 1007 O O . ILE A 1 131 ? 5.522 0.630 8.386 1.00 93.50 131 ILE A O 1
ATOM 1011 N N . ALA A 1 132 ? 5.621 1.723 10.351 1.00 93.69 132 ALA A N 1
ATOM 1012 C CA . ALA A 1 132 ? 7.075 1.855 10.377 1.00 93.69 132 ALA A CA 1
ATOM 1013 C C . ALA A 1 132 ? 7.771 0.490 10.290 1.00 93.69 132 ALA A C 1
ATOM 1015 O O . ALA A 1 132 ? 8.612 0.286 9.414 1.00 93.69 132 ALA A O 1
ATOM 1016 N N . VAL A 1 133 ? 7.368 -0.471 11.127 1.00 94.19 133 VAL A N 1
ATOM 1017 C CA . VAL A 1 133 ? 7.923 -1.834 11.122 1.00 94.19 133 VAL A CA 1
ATOM 1018 C C . VAL A 1 133 ? 7.657 -2.517 9.786 1.00 94.19 133 VAL A C 1
ATOM 1020 O O . VAL A 1 133 ? 8.576 -3.069 9.184 1.00 94.19 133 VAL A O 1
ATOM 1023 N N . SER A 1 134 ? 6.427 -2.431 9.269 1.00 93.31 134 SER A N 1
ATOM 1024 C CA . SER A 1 134 ? 6.103 -2.990 7.958 1.00 93.31 134 SER A CA 1
ATOM 1025 C C . SER A 1 134 ? 6.995 -2.400 6.863 1.00 93.31 134 SER A C 1
ATOM 1027 O O . SER A 1 134 ? 7.438 -3.123 5.972 1.00 93.31 134 SER A O 1
ATOM 1029 N N . SER A 1 135 ? 7.255 -1.092 6.888 1.00 92.56 135 SER A N 1
ATOM 1030 C CA . SER A 1 135 ? 8.084 -0.411 5.887 1.00 92.56 135 SER A CA 1
ATOM 1031 C C . SER A 1 135 ? 9.552 -0.776 6.006 1.00 92.56 135 SER A C 1
ATOM 1033 O O . SER A 1 135 ? 10.152 -1.086 4.986 1.00 92.56 135 SER A O 1
ATOM 1035 N N . ILE A 1 136 ? 10.092 -0.879 7.220 1.00 94.19 136 ILE A N 1
ATOM 1036 C CA . ILE A 1 136 ? 11.455 -1.377 7.441 1.00 94.19 136 ILE A CA 1
ATOM 1037 C C . ILE A 1 136 ? 11.603 -2.791 6.875 1.00 94.19 136 ILE A C 1
ATOM 1039 O O . ILE A 1 136 ? 12.498 -3.028 6.072 1.00 94.19 136 ILE A O 1
ATOM 1043 N N . VAL A 1 137 ? 10.697 -3.712 7.223 1.00 93.56 137 VAL A N 1
ATOM 1044 C CA . VAL A 1 137 ? 10.745 -5.099 6.730 1.00 93.56 137 VAL A CA 1
ATOM 1045 C C . VAL A 1 137 ? 10.628 -5.147 5.207 1.00 93.56 137 VAL A C 1
ATOM 1047 O O . VAL A 1 137 ? 11.390 -5.859 4.561 1.00 93.56 137 VAL A O 1
ATOM 1050 N N . THR A 1 138 ? 9.725 -4.357 4.617 1.00 91.00 138 THR A N 1
ATOM 1051 C CA . THR A 1 138 ? 9.557 -4.303 3.153 1.00 91.00 138 THR A CA 1
ATOM 1052 C C . THR A 1 138 ? 10.834 -3.812 2.474 1.00 91.00 138 THR A C 1
ATOM 1054 O O . THR A 1 138 ? 11.309 -4.442 1.534 1.00 91.00 138 THR A O 1
ATOM 1057 N N . THR A 1 139 ? 11.423 -2.724 2.974 1.00 91.44 139 THR A N 1
ATOM 1058 C CA . THR A 1 139 ? 12.679 -2.179 2.450 1.00 91.44 139 THR A CA 1
ATOM 1059 C C . THR A 1 139 ? 13.817 -3.182 2.584 1.00 91.44 139 THR A C 1
ATOM 1061 O O . THR A 1 139 ? 14.602 -3.325 1.656 1.00 91.44 139 THR A O 1
ATOM 1064 N N . LEU A 1 140 ? 13.892 -3.913 3.697 1.00 94.50 140 LEU A N 1
ATOM 1065 C CA . LEU A 1 140 ? 14.932 -4.912 3.943 1.00 94.50 140 LEU A CA 1
ATOM 1066 C C . LEU A 1 140 ? 14.802 -6.096 2.971 1.00 94.50 140 LEU A C 1
ATOM 1068 O O . LEU A 1 140 ? 15.786 -6.494 2.356 1.00 94.50 140 LEU A O 1
ATOM 1072 N N . VAL A 1 141 ? 13.583 -6.599 2.755 1.00 91.88 141 VAL A N 1
ATOM 1073 C CA . VAL A 1 141 ? 13.308 -7.660 1.770 1.00 91.88 141 VAL A CA 1
ATOM 1074 C C . VAL A 1 141 ? 13.663 -7.206 0.353 1.00 91.88 141 VAL A C 1
ATOM 1076 O O . VAL A 1 141 ? 14.325 -7.945 -0.372 1.00 91.88 141 VAL A O 1
ATOM 1079 N N . ILE A 1 142 ? 13.277 -5.985 -0.036 1.00 90.44 142 ILE A N 1
ATOM 1080 C CA . ILE A 1 142 ? 13.624 -5.427 -1.351 1.00 90.44 142 ILE A CA 1
ATOM 1081 C C . ILE A 1 142 ? 15.140 -5.252 -1.478 1.00 90.44 142 ILE A C 1
ATOM 1083 O O . ILE A 1 142 ? 15.705 -5.640 -2.494 1.00 90.44 142 ILE A O 1
ATOM 1087 N N . ALA A 1 143 ? 15.812 -4.722 -0.456 1.00 91.12 143 ALA A N 1
ATOM 1088 C CA . ALA A 1 143 ? 17.257 -4.522 -0.464 1.00 91.12 143 ALA A CA 1
ATOM 1089 C C . ALA A 1 143 ? 18.016 -5.848 -0.602 1.00 91.12 143 ALA A C 1
ATOM 1091 O O . ALA A 1 143 ? 18.949 -5.926 -1.396 1.00 91.12 143 ALA A O 1
ATOM 1092 N N . ILE A 1 144 ? 17.588 -6.901 0.106 1.00 91.75 144 ILE A N 1
ATOM 1093 C CA . ILE A 1 144 ? 18.144 -8.251 -0.060 1.00 91.75 144 ILE A CA 1
ATOM 1094 C C . ILE A 1 144 ? 17.894 -8.757 -1.481 1.00 91.75 144 ILE A C 1
ATOM 1096 O O . ILE A 1 144 ? 18.820 -9.264 -2.104 1.00 91.75 144 ILE A O 1
ATOM 1100 N N . GLY A 1 145 ? 16.675 -8.604 -2.008 1.00 87.81 145 GLY A N 1
ATOM 1101 C CA . GLY A 1 145 ? 16.338 -9.029 -3.368 1.00 87.81 145 GLY A CA 1
ATOM 1102 C C . GLY A 1 145 ? 17.199 -8.342 -4.429 1.00 87.81 145 GLY A C 1
ATOM 1103 O O . GLY A 1 145 ? 17.751 -9.010 -5.296 1.00 87.81 145 GLY A O 1
ATOM 1104 N N . VAL A 1 146 ? 17.381 -7.023 -4.321 1.00 87.25 146 VAL A N 1
ATOM 1105 C CA . VA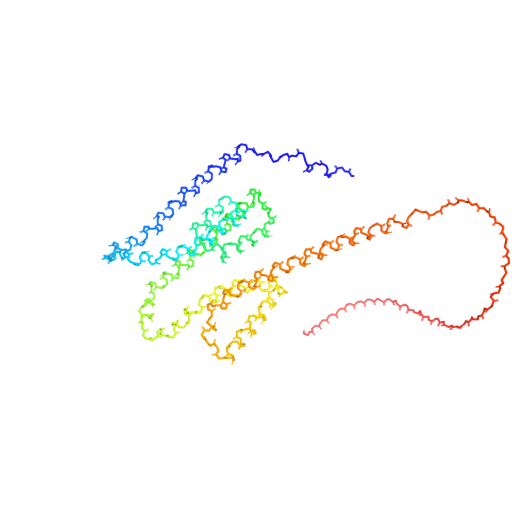L A 1 146 ? 18.230 -6.235 -5.227 1.00 87.25 146 VAL A CA 1
ATOM 1106 C C . VAL A 1 146 ? 19.708 -6.590 -5.059 1.00 87.25 146 VAL A C 1
ATOM 1108 O O . VAL A 1 146 ? 20.404 -6.741 -6.057 1.00 87.25 146 VAL A O 1
ATOM 1111 N N . ALA A 1 147 ? 20.197 -6.772 -3.830 1.00 87.31 147 ALA A N 1
ATOM 1112 C CA . ALA A 1 147 ? 21.581 -7.176 -3.586 1.00 87.31 147 ALA A CA 1
ATOM 1113 C C . ALA A 1 147 ? 21.867 -8.581 -4.136 1.00 87.31 147 ALA A C 1
ATOM 1115 O O . ALA A 1 147 ? 22.879 -8.789 -4.796 1.00 87.31 147 ALA A O 1
ATOM 1116 N N . ALA A 1 148 ? 20.956 -9.534 -3.923 1.00 84.62 148 ALA A N 1
ATOM 1117 C CA . ALA A 1 148 ? 21.053 -10.869 -4.500 1.00 84.62 148 ALA A CA 1
ATOM 1118 C C . ALA A 1 148 ? 21.041 -10.810 -6.032 1.00 84.62 148 ALA A C 1
ATOM 1120 O O . ALA A 1 148 ? 21.853 -11.479 -6.667 1.00 84.62 148 ALA A O 1
ATOM 1121 N N . LEU A 1 149 ? 20.182 -9.976 -6.627 1.00 81.06 149 LEU A N 1
ATOM 1122 C CA . LEU A 1 149 ? 20.125 -9.770 -8.074 1.00 81.06 149 LEU A CA 1
ATOM 1123 C C . LEU A 1 149 ? 21.444 -9.204 -8.622 1.00 81.06 149 LEU A C 1
ATOM 1125 O O . LEU A 1 149 ? 21.983 -9.735 -9.588 1.00 81.06 149 LEU A O 1
ATOM 1129 N N . ALA A 1 150 ? 21.991 -8.179 -7.966 1.00 81.25 150 ALA A N 1
ATOM 1130 C CA . ALA A 1 150 ? 23.243 -7.539 -8.360 1.00 81.25 150 ALA A CA 1
ATOM 1131 C C . ALA A 1 150 ? 24.462 -8.471 -8.231 1.00 81.25 150 ALA A C 1
ATOM 1133 O O . ALA A 1 150 ? 25.389 -8.375 -9.028 1.00 81.25 150 ALA A O 1
ATOM 1134 N N . LEU A 1 151 ? 24.470 -9.372 -7.243 1.00 81.44 151 LEU A N 1
ATOM 1135 C CA . LEU A 1 151 ? 25.589 -10.290 -6.989 1.00 81.44 151 LEU A CA 1
ATOM 1136 C C . LEU A 1 151 ? 25.518 -11.595 -7.793 1.00 81.44 151 LEU A C 1
ATOM 1138 O O . LEU A 1 151 ? 26.544 -12.241 -7.984 1.00 81.44 151 LEU A O 1
ATOM 1142 N N . SER A 1 152 ? 24.328 -12.009 -8.233 1.00 74.50 152 SER A N 1
ATOM 1143 C CA . SER A 1 152 ? 24.120 -13.295 -8.919 1.00 74.50 152 SER A CA 1
ATOM 1144 C C . SER A 1 152 ? 24.247 -13.228 -10.441 1.00 74.50 152 SER A C 1
ATOM 1146 O O . SER A 1 152 ? 24.217 -14.276 -11.078 1.00 74.50 152 SER A O 1
ATOM 1148 N N . GLY A 1 153 ? 24.369 -12.034 -11.035 1.00 69.75 153 GLY A N 1
ATOM 1149 C CA . GLY A 1 153 ? 24.395 -11.882 -12.497 1.00 69.75 153 GLY A CA 1
ATOM 1150 C C . GLY A 1 153 ? 23.079 -12.293 -13.167 1.00 69.75 153 GLY A C 1
ATOM 1151 O O . GLY A 1 153 ? 23.047 -12.579 -14.357 1.00 69.75 153 GLY A O 1
ATOM 1152 N N . LEU A 1 154 ? 21.969 -12.333 -12.417 1.00 63.25 154 LEU A N 1
ATOM 1153 C CA . LEU A 1 154 ? 20.678 -12.809 -12.920 1.00 63.25 154 LEU A CA 1
ATOM 1154 C C . LEU A 1 154 ? 20.144 -11.963 -14.084 1.00 63.25 154 LEU A C 1
ATOM 1156 O O . LEU A 1 154 ? 19.287 -12.439 -14.815 1.00 63.25 154 LEU A O 1
ATOM 1160 N N . GLN A 1 155 ? 20.632 -10.732 -14.267 1.00 65.12 155 GLN A N 1
ATOM 1161 C CA . GLN A 1 155 ? 20.317 -9.927 -15.446 1.00 65.12 155 GLN A CA 1
ATOM 1162 C C . GLN A 1 155 ? 20.734 -10.642 -16.739 1.00 65.12 155 GLN A C 1
ATOM 1164 O O . GLN A 1 155 ? 19.915 -10.754 -17.645 1.00 65.12 155 GLN A O 1
ATOM 1169 N N . ASP A 1 156 ? 21.933 -11.228 -16.771 1.00 67.81 156 ASP A N 1
ATOM 1170 C CA . ASP A 1 156 ? 22.424 -11.979 -17.931 1.00 67.81 156 ASP A CA 1
ATOM 1171 C C . ASP A 1 156 ? 21.605 -13.263 -18.155 1.00 67.81 156 ASP A C 1
ATOM 1173 O O . ASP A 1 156 ? 21.419 -13.695 -19.288 1.00 67.81 156 ASP A O 1
ATOM 1177 N N . LEU A 1 157 ? 21.057 -13.851 -17.082 1.00 67.56 157 LEU A N 1
ATOM 1178 C CA . LEU A 1 157 ? 20.157 -15.006 -17.164 1.00 67.56 157 LEU A CA 1
ATOM 1179 C C . LEU A 1 157 ? 18.740 -14.615 -17.614 1.00 67.56 157 LEU A C 1
ATOM 1181 O O . LEU A 1 157 ? 18.100 -15.370 -18.326 1.00 67.56 157 LEU A O 1
ATOM 1185 N N . LEU A 1 158 ? 18.227 -13.457 -17.190 1.00 62.47 158 LEU A N 1
ATOM 1186 C CA . LEU A 1 158 ? 16.909 -12.936 -17.581 1.00 62.47 158 LEU A CA 1
ATOM 1187 C C . LEU A 1 158 ? 16.883 -12.465 -19.040 1.00 62.47 158 LEU A C 1
ATOM 1189 O O . LEU A 1 158 ? 15.824 -12.502 -19.665 1.00 62.47 158 LEU A O 1
ATOM 1193 N N . GLU A 1 159 ? 18.025 -12.011 -19.555 1.00 66.56 159 GLU A N 1
ATOM 1194 C CA . GLU A 1 159 ? 18.211 -11.613 -20.952 1.00 66.56 159 GLU A CA 1
ATOM 1195 C C . GLU A 1 159 ? 18.588 -12.796 -21.865 1.00 66.56 159 GLU A C 1
ATOM 1197 O O . GLU A 1 159 ? 18.495 -12.663 -23.086 1.00 66.56 159 GLU A O 1
ATOM 1202 N N . SER A 1 160 ? 18.968 -13.957 -21.312 1.00 67.69 160 SER A N 1
ATOM 1203 C CA . SER A 1 160 ? 19.268 -15.151 -22.106 1.00 67.69 160 SER A CA 1
ATOM 1204 C C . SER A 1 160 ? 17.998 -15.856 -22.600 1.00 67.69 160 SER A C 1
ATOM 1206 O O . SER A 1 160 ? 16.942 -15.825 -21.961 1.00 67.69 160 SER A O 1
ATOM 1208 N N . ASP A 1 161 ? 18.111 -16.560 -23.732 1.00 66.06 161 ASP A N 1
ATOM 1209 C CA . ASP A 1 161 ? 17.020 -17.360 -24.318 1.00 66.06 161 ASP A CA 1
ATOM 1210 C C . ASP A 1 161 ? 16.472 -18.426 -23.347 1.00 66.06 161 ASP A C 1
ATOM 1212 O O . ASP A 1 161 ? 15.336 -18.888 -23.472 1.00 66.06 161 ASP A O 1
ATOM 1216 N N . GLU A 1 162 ? 17.253 -18.790 -22.329 1.00 66.44 162 GLU A N 1
ATOM 1217 C CA . GLU A 1 162 ? 16.857 -19.732 -21.290 1.00 66.44 162 GLU A CA 1
ATOM 1218 C C . GLU A 1 162 ? 15.747 -19.158 -20.406 1.00 66.44 162 GLU A C 1
ATOM 1220 O O . GLU A 1 162 ? 14.889 -19.921 -19.985 1.00 66.44 162 GLU A O 1
ATOM 1225 N N . ALA A 1 163 ? 15.664 -17.843 -20.176 1.00 64.00 163 ALA A N 1
ATOM 1226 C CA . ALA A 1 163 ? 14.616 -17.236 -19.349 1.00 64.00 163 ALA A CA 1
ATOM 1227 C C . ALA A 1 163 ? 13.283 -16.985 -20.074 1.00 64.00 163 ALA A C 1
ATOM 1229 O O . ALA A 1 163 ? 12.335 -16.482 -19.461 1.00 64.00 163 ALA A O 1
ATOM 1230 N N . GLN A 1 164 ? 13.136 -17.388 -21.341 1.00 67.44 164 GLN A N 1
ATOM 1231 C CA . GLN A 1 164 ? 11.880 -17.235 -22.086 1.00 67.44 164 GLN A CA 1
ATOM 1232 C C . GLN A 1 164 ? 10.691 -17.950 -21.404 1.00 67.44 164 GLN A C 1
ATOM 1234 O O . GLN A 1 164 ? 9.538 -17.533 -21.544 1.00 67.44 164 GLN A O 1
ATOM 1239 N N . PHE A 1 165 ? 10.947 -18.983 -20.589 1.00 75.19 165 PHE A N 1
ATOM 1240 C CA . PHE A 1 165 ? 9.904 -19.627 -19.779 1.00 75.19 165 PHE A CA 1
ATOM 1241 C C . PHE A 1 165 ? 9.383 -18.752 -18.621 1.00 75.19 165 PHE A C 1
ATOM 1243 O O . PHE A 1 165 ? 8.302 -19.033 -18.100 1.00 75.19 165 PHE A O 1
ATOM 1250 N N . LEU A 1 166 ? 10.095 -17.690 -18.215 1.00 68.56 166 LEU A N 1
ATOM 1251 C CA . LEU A 1 166 ? 9.643 -16.741 -17.187 1.00 68.56 166 LEU A CA 1
ATOM 1252 C C . LEU A 1 166 ? 8.716 -15.651 -17.741 1.00 68.56 166 LEU A C 1
ATOM 1254 O O . LEU A 1 166 ? 7.926 -15.087 -16.983 1.00 68.56 166 LEU A O 1
ATOM 1258 N N . THR A 1 167 ? 8.748 -15.357 -19.045 1.00 72.25 167 THR A N 1
ATOM 1259 C CA . THR A 1 167 ? 7.907 -14.308 -19.652 1.00 72.25 167 THR A CA 1
ATOM 1260 C C . THR A 1 167 ? 6.404 -14.496 -19.374 1.00 72.25 167 THR A C 1
ATOM 1262 O O . THR A 1 167 ? 5.750 -13.530 -18.970 1.00 72.25 167 THR A O 1
ATOM 1265 N N . PRO A 1 168 ? 5.825 -15.713 -19.482 1.00 76.50 168 PRO A N 1
ATOM 1266 C CA . PRO A 1 168 ? 4.435 -15.958 -19.095 1.00 76.50 168 PRO A CA 1
ATOM 1267 C C . PRO A 1 168 ? 4.193 -15.782 -17.590 1.00 76.50 168 PRO A C 1
ATOM 1269 O O . PRO A 1 168 ? 3.115 -15.342 -17.189 1.00 76.50 168 PRO A O 1
ATOM 1272 N N . ALA A 1 169 ? 5.186 -16.091 -16.748 1.00 74.44 169 ALA A N 1
ATOM 1273 C CA . ALA A 1 169 ? 5.069 -15.977 -15.297 1.00 74.44 169 ALA A CA 1
ATOM 1274 C C . ALA A 1 169 ? 4.885 -14.514 -14.861 1.00 74.44 169 ALA A C 1
ATOM 1276 O O . ALA A 1 169 ? 4.042 -14.238 -14.003 1.00 74.44 169 ALA A O 1
ATOM 1277 N N . PHE A 1 170 ? 5.554 -13.557 -15.515 1.00 73.56 170 PHE A N 1
ATOM 1278 C CA . PHE A 1 170 ? 5.346 -12.126 -15.253 1.00 73.56 170 PHE A CA 1
ATOM 1279 C C . PHE A 1 170 ? 3.909 -11.666 -15.542 1.00 73.56 170 PHE A C 1
ATOM 1281 O O . PHE A 1 170 ? 3.365 -10.840 -14.807 1.00 73.56 170 PHE A O 1
ATOM 1288 N N . GLY A 1 171 ? 3.242 -12.269 -16.533 1.00 74.88 171 GLY A N 1
ATOM 1289 C CA . GLY A 1 171 ? 1.826 -12.017 -16.824 1.00 74.88 171 GLY A CA 1
ATOM 1290 C C . GLY A 1 171 ? 0.871 -12.460 -15.708 1.00 74.88 171 GLY A C 1
ATOM 1291 O O . GLY A 1 171 ? -0.257 -11.975 -15.626 1.00 74.88 171 GLY A O 1
ATOM 1292 N N . THR A 1 172 ? 1.320 -13.340 -14.809 1.00 78.56 172 THR A N 1
ATOM 1293 C CA . THR A 1 172 ? 0.512 -13.838 -13.686 1.00 78.56 172 THR A CA 1
ATOM 1294 C C . THR A 1 172 ? 0.662 -13.023 -12.404 1.00 78.56 172 THR A C 1
ATOM 1296 O O . THR A 1 172 ? -0.152 -13.169 -11.493 1.00 78.56 172 THR A O 1
ATOM 1299 N N . VAL A 1 173 ? 1.641 -12.113 -12.334 1.00 75.19 173 VAL A N 1
ATOM 1300 C CA . VAL A 1 173 ? 1.965 -11.356 -11.111 1.00 75.19 173 VAL A CA 1
ATOM 1301 C C . VAL A 1 173 ? 0.780 -10.516 -10.640 1.00 75.19 173 VAL A C 1
ATOM 1303 O O . VAL A 1 173 ? 0.456 -10.523 -9.454 1.00 75.19 173 VAL A O 1
ATOM 1306 N N . ALA A 1 174 ? 0.077 -9.847 -11.559 1.00 71.12 174 ALA A N 1
ATOM 1307 C CA . ALA A 1 174 ? -1.119 -9.080 -11.215 1.00 71.12 174 ALA A CA 1
ATOM 1308 C C . ALA A 1 174 ? -2.210 -9.979 -10.602 1.00 71.12 174 ALA A C 1
ATOM 1310 O O . ALA A 1 174 ? -2.760 -9.655 -9.549 1.00 71.12 174 ALA A O 1
ATOM 1311 N N . PHE A 1 175 ? -2.476 -11.144 -11.205 1.00 73.81 175 PHE A N 1
ATOM 1312 C CA . PHE A 1 175 ? -3.450 -12.109 -10.685 1.00 73.81 175 PHE A CA 1
ATOM 1313 C C . PHE A 1 175 ? -3.031 -12.686 -9.334 1.00 73.81 175 PHE A C 1
ATOM 1315 O O . PHE A 1 175 ? -3.882 -12.861 -8.468 1.00 73.81 175 PHE A O 1
ATOM 1322 N N . ALA A 1 176 ? -1.739 -12.933 -9.118 1.00 75.62 176 ALA A N 1
ATOM 1323 C CA . ALA A 1 176 ? -1.217 -13.419 -7.846 1.00 75.62 176 ALA A CA 1
ATOM 1324 C C . ALA A 1 176 ? -1.332 -12.363 -6.735 1.00 75.62 176 ALA A C 1
ATOM 1326 O O . ALA A 1 176 ? -1.772 -12.687 -5.633 1.00 75.62 176 ALA A O 1
ATOM 1327 N N . LEU A 1 177 ? -1.012 -11.095 -7.020 1.00 68.94 177 LEU A N 1
ATOM 1328 C CA . LEU A 1 177 ? -1.134 -9.993 -6.059 1.00 68.94 177 LEU A CA 1
ATOM 1329 C C . LEU A 1 177 ? -2.592 -9.775 -5.639 1.00 68.94 177 LEU A C 1
ATOM 1331 O O . LEU A 1 177 ? -2.909 -9.813 -4.449 1.00 68.94 177 LEU A O 1
ATOM 1335 N N . PHE A 1 178 ? -3.498 -9.602 -6.607 1.00 71.69 178 PHE A N 1
ATOM 1336 C CA . PHE A 1 178 ? -4.921 -9.411 -6.317 1.00 71.69 178 PHE A CA 1
ATOM 1337 C C . PHE A 1 178 ? -5.591 -10.687 -5.794 1.00 71.69 178 PHE A C 1
ATOM 1339 O O . PHE A 1 178 ? -6.503 -10.603 -4.974 1.00 71.69 178 PHE A O 1
ATOM 1346 N N . GLY A 1 179 ? -5.112 -11.862 -6.200 1.00 73.50 179 GLY A N 1
ATOM 1347 C CA . GLY A 1 179 ? -5.563 -13.160 -5.705 1.00 73.50 179 GLY A CA 1
ATOM 1348 C C . GLY A 1 179 ? -5.166 -13.408 -4.252 1.00 73.50 179 GLY A C 1
ATOM 1349 O O . GLY A 1 179 ? -6.000 -13.856 -3.473 1.00 73.50 179 GLY A O 1
ATOM 1350 N N . ALA A 1 180 ? -3.945 -13.055 -3.845 1.00 70.88 180 ALA A N 1
ATOM 1351 C CA . ALA A 1 180 ? -3.504 -13.156 -2.453 1.00 70.88 180 ALA A CA 1
ATOM 1352 C C . ALA A 1 180 ? -4.291 -12.204 -1.539 1.00 70.88 180 ALA A C 1
ATOM 1354 O O . ALA A 1 180 ? -4.724 -12.588 -0.448 1.00 70.88 180 ALA A O 1
ATOM 1355 N N . LEU A 1 181 ? -4.539 -10.978 -2.009 1.00 66.25 181 LEU A N 1
ATOM 1356 C CA . LEU A 1 181 ? -5.372 -10.008 -1.298 1.00 66.25 181 LEU A CA 1
ATOM 1357 C C . LEU A 1 181 ? -6.811 -10.486 -1.189 1.00 66.25 181 LEU A C 1
ATOM 1359 O O . LEU A 1 181 ? -7.344 -10.576 -0.084 1.00 66.25 181 LEU A O 1
ATOM 1363 N N . GLY A 1 182 ? -7.412 -10.847 -2.323 1.00 66.38 182 GLY A N 1
ATOM 1364 C CA . GLY A 1 182 ? -8.764 -11.379 -2.398 1.00 66.38 182 GLY A CA 1
ATOM 1365 C C . GLY A 1 182 ? -8.924 -12.615 -1.521 1.00 66.38 182 GLY A C 1
ATOM 1366 O O . GLY A 1 182 ? -9.837 -12.658 -0.703 1.00 66.38 182 GLY A O 1
ATOM 1367 N N . GLY A 1 183 ? -7.995 -13.569 -1.605 1.00 68.81 183 GLY A N 1
ATOM 1368 C CA . GLY A 1 183 ? -8.000 -14.833 -0.870 1.00 68.81 183 GLY A CA 1
ATOM 1369 C C . GLY A 1 183 ? -8.117 -14.654 0.642 1.00 68.81 183 GLY A C 1
ATOM 1370 O O . GLY A 1 183 ? -8.929 -15.326 1.280 1.00 68.81 183 GLY A O 1
ATOM 1371 N N . LYS A 1 184 ? -7.408 -13.676 1.219 1.00 66.81 184 LYS A N 1
ATOM 1372 C CA . LYS A 1 184 ? -7.544 -13.347 2.647 1.00 66.81 184 LYS A CA 1
ATOM 1373 C C . LYS A 1 184 ? -8.976 -12.925 3.007 1.00 66.81 184 LYS A C 1
ATOM 1375 O O . LYS A 1 184 ? -9.488 -13.312 4.060 1.00 66.81 184 LYS A O 1
ATOM 1380 N N . TYR A 1 185 ? -9.639 -12.162 2.140 1.00 65.69 185 TYR A N 1
ATOM 1381 C CA . TYR A 1 185 ? -11.038 -11.772 2.330 1.00 65.69 185 TYR A CA 1
ATOM 1382 C C . TYR A 1 185 ? -12.020 -12.914 2.040 1.00 65.69 185 TYR A C 1
ATOM 1384 O O . TYR A 1 185 ? -13.020 -13.012 2.751 1.00 65.69 185 TYR A O 1
ATOM 1392 N N . LEU A 1 186 ? -11.729 -13.806 1.081 1.00 69.19 186 LEU A N 1
ATOM 1393 C CA . LEU A 1 186 ? -12.548 -14.999 0.818 1.00 69.19 186 LEU A CA 1
ATOM 1394 C C . LEU A 1 186 ? -12.620 -15.897 2.062 1.00 69.19 186 LEU A C 1
ATOM 1396 O O . LEU A 1 186 ? -13.697 -16.365 2.418 1.00 69.19 186 LEU A O 1
ATOM 1400 N N . ILE A 1 187 ? -11.493 -16.085 2.758 1.00 71.00 187 ILE A N 1
ATOM 1401 C CA . ILE A 1 187 ? -11.421 -16.900 3.982 1.00 71.00 187 ILE A CA 1
ATOM 1402 C C . ILE A 1 187 ? -12.163 -16.226 5.142 1.00 71.00 187 ILE A C 1
ATOM 1404 O O . ILE A 1 187 ? -12.847 -16.895 5.915 1.00 71.00 187 ILE A O 1
ATOM 1408 N N . LYS A 1 188 ? -12.057 -14.898 5.271 1.00 68.56 188 LYS A N 1
ATOM 1409 C CA . LYS A 1 188 ? -12.708 -14.156 6.362 1.00 68.56 188 LYS A CA 1
ATOM 1410 C C . LYS A 1 188 ? -14.224 -14.026 6.173 1.00 68.56 188 LYS A C 1
ATOM 1412 O O . LYS A 1 188 ? -14.962 -14.049 7.156 1.00 68.56 188 LYS A O 1
ATOM 1417 N N . TYR A 1 189 ? -14.694 -13.899 4.931 1.00 74.44 189 TYR A N 1
ATOM 1418 C CA . TYR A 1 189 ? -16.106 -13.692 4.597 1.00 74.44 189 TYR A CA 1
ATOM 1419 C C . TYR A 1 189 ? -16.592 -14.645 3.493 1.00 74.44 189 TYR A C 1
ATOM 1421 O O . TYR A 1 189 ? -17.069 -14.190 2.448 1.00 74.44 189 TYR A O 1
ATOM 1429 N N . PRO A 1 190 ? -16.557 -15.971 3.716 1.00 72.94 190 PRO A N 1
ATOM 1430 C CA . PRO A 1 190 ? -16.836 -16.953 2.668 1.00 72.94 190 PRO A CA 1
ATOM 1431 C C . PRO A 1 190 ? -18.256 -16.816 2.111 1.00 72.94 190 PRO A C 1
ATOM 1433 O O . PRO A 1 190 ? -18.470 -16.899 0.906 1.00 72.94 190 PRO A O 1
ATOM 1436 N N . LYS A 1 191 ? -19.235 -16.503 2.970 1.00 73.38 191 LYS A N 1
ATOM 1437 C CA . LYS A 1 191 ? -20.641 -16.345 2.565 1.00 73.38 191 LYS A CA 1
ATOM 1438 C C . LYS A 1 191 ? -20.868 -15.162 1.611 1.00 73.38 191 LYS A C 1
ATOM 1440 O O . LYS A 1 191 ? -21.746 -15.241 0.761 1.00 73.38 191 LYS A O 1
ATOM 1445 N N . VAL A 1 192 ? -20.070 -14.099 1.731 1.00 71.19 192 VAL A N 1
ATOM 1446 C CA . VAL A 1 192 ? -20.155 -12.897 0.874 1.00 71.19 192 VAL A CA 1
ATOM 1447 C C . VAL A 1 192 ? -19.369 -13.091 -0.424 1.00 71.19 192 VAL A C 1
ATOM 1449 O O . VAL A 1 192 ? -19.760 -12.605 -1.482 1.00 71.19 192 VAL A O 1
ATOM 1452 N N . ALA A 1 193 ? -18.266 -13.826 -0.327 1.00 71.75 193 ALA A N 1
ATOM 1453 C CA . ALA A 1 193 ? -17.301 -14.071 -1.385 1.00 71.75 193 ALA A CA 1
ATOM 1454 C C . ALA A 1 193 ? -17.731 -15.134 -2.410 1.00 71.75 193 ALA A C 1
ATOM 1456 O O . ALA A 1 193 ? -17.423 -15.014 -3.593 1.00 71.75 193 ALA A O 1
ATOM 1457 N N . ILE A 1 194 ? -18.449 -16.172 -1.973 1.00 77.62 194 ILE A N 1
ATOM 1458 C CA . ILE A 1 194 ? -18.821 -17.312 -2.826 1.00 77.62 194 ILE A CA 1
ATOM 1459 C C . ILE A 1 194 ? -19.743 -16.893 -3.978 1.00 77.62 194 ILE A C 1
ATOM 1461 O O . ILE A 1 194 ? -19.567 -17.349 -5.104 1.00 77.62 194 ILE A O 1
ATOM 1465 N N . PHE A 1 195 ? -20.701 -16.000 -3.723 1.00 78.94 195 PHE A N 1
ATOM 1466 C CA . PHE A 1 195 ? -21.664 -15.556 -4.733 1.00 78.94 195 PHE A CA 1
ATOM 1467 C C . PHE A 1 195 ? -21.004 -14.889 -5.960 1.00 78.94 195 PHE A C 1
ATOM 1469 O O . PHE A 1 195 ? -21.216 -15.374 -7.074 1.00 78.94 195 PHE A O 1
ATOM 1476 N N . PRO A 1 196 ? -20.167 -13.839 -5.811 1.00 78.12 196 PRO A N 1
ATOM 1477 C CA . PRO A 1 196 ? -19.481 -13.246 -6.955 1.00 78.12 196 PRO A CA 1
ATOM 1478 C C . PRO A 1 196 ? -18.469 -14.204 -7.596 1.00 78.12 196 PRO A C 1
ATOM 1480 O O . PRO A 1 196 ? -18.304 -14.176 -8.813 1.00 78.12 196 PRO A O 1
ATOM 1483 N N . PHE A 1 197 ? -17.840 -15.091 -6.817 1.00 79.81 197 PHE A N 1
ATOM 1484 C CA . PHE A 1 197 ? -16.886 -16.071 -7.340 1.00 79.81 197 PHE A CA 1
ATOM 1485 C C . PHE A 1 197 ? -17.542 -17.088 -8.287 1.00 79.81 197 PHE A C 1
ATOM 1487 O O . PHE A 1 197 ? -17.016 -17.355 -9.370 1.00 79.81 197 PHE A O 1
ATOM 1494 N N . ILE A 1 198 ? -18.720 -17.611 -7.926 1.00 83.25 198 ILE A N 1
ATOM 1495 C CA . ILE A 1 198 ? -19.486 -18.534 -8.778 1.00 83.25 198 ILE A CA 1
ATOM 1496 C C . ILE A 1 198 ? -19.909 -17.835 -10.069 1.00 83.25 198 ILE A C 1
ATOM 1498 O O . ILE A 1 198 ? -19.688 -18.371 -11.152 1.00 83.25 198 ILE A O 1
ATOM 1502 N N . ILE A 1 199 ? -20.464 -16.626 -9.971 1.00 83.19 199 ILE A N 1
ATOM 1503 C CA . ILE A 1 199 ? -20.916 -15.866 -11.144 1.00 83.19 199 ILE A CA 1
ATOM 1504 C C . ILE A 1 199 ? -19.748 -15.581 -12.089 1.00 83.19 199 ILE A C 1
ATOM 1506 O O . ILE A 1 199 ? -19.882 -15.770 -13.295 1.00 83.19 199 ILE A O 1
ATOM 1510 N N . MET A 1 200 ? -18.592 -15.183 -11.553 1.00 80.25 200 MET A N 1
ATOM 1511 C CA . MET A 1 200 ? -17.390 -14.930 -12.349 1.00 80.25 200 MET A CA 1
ATOM 1512 C C . MET A 1 200 ? -16.864 -16.190 -13.025 1.00 80.25 200 MET A C 1
ATOM 1514 O O . MET A 1 200 ? -16.508 -16.147 -14.199 1.00 80.25 200 MET A O 1
ATOM 1518 N N . THR A 1 201 ? -16.862 -17.319 -12.318 1.00 79.69 201 THR A N 1
ATOM 1519 C CA . THR A 1 201 ? -16.409 -18.600 -12.874 1.00 79.69 201 THR A CA 1
ATOM 1520 C C . THR A 1 201 ? -17.341 -19.069 -13.990 1.00 79.69 201 THR A C 1
ATOM 1522 O O . THR A 1 201 ? -16.880 -19.427 -15.071 1.00 79.69 201 THR A O 1
ATOM 1525 N N . VAL A 1 202 ? -18.657 -19.002 -13.771 1.00 83.81 202 VAL A N 1
ATOM 1526 C CA . VAL A 1 202 ? -19.664 -19.369 -14.777 1.00 83.81 202 VAL A CA 1
ATOM 1527 C C . VAL A 1 202 ? -19.592 -18.439 -15.985 1.00 83.81 202 VAL A C 1
ATOM 1529 O O . VAL A 1 202 ? -19.628 -18.915 -17.116 1.00 83.81 202 VAL A O 1
ATOM 1532 N N . ALA A 1 203 ? -19.429 -17.132 -15.771 1.00 80.56 203 ALA A N 1
ATOM 1533 C CA . ALA A 1 203 ? -19.258 -16.172 -16.855 1.00 80.56 203 ALA A CA 1
ATOM 1534 C C . ALA A 1 203 ? -17.968 -16.438 -17.647 1.00 80.56 203 ALA A C 1
ATOM 1536 O O . ALA A 1 203 ? -18.010 -16.459 -18.872 1.00 80.56 203 ALA A O 1
ATOM 1537 N N . ALA A 1 204 ? -16.842 -16.703 -16.978 1.00 76.19 204 ALA A N 1
ATOM 1538 C CA . ALA A 1 204 ? -15.557 -16.972 -17.624 1.00 76.19 204 ALA A CA 1
ATOM 1539 C C . ALA A 1 204 ? -15.557 -18.266 -18.447 1.00 76.19 204 ALA A C 1
ATOM 1541 O O . ALA A 1 204 ? -15.063 -18.285 -19.579 1.00 76.19 204 ALA A O 1
ATOM 1542 N N . VAL A 1 205 ? -16.140 -19.333 -17.898 1.00 80.12 205 VAL A N 1
ATOM 1543 C CA . VAL A 1 205 ? -16.282 -20.624 -18.579 1.00 80.12 205 VAL A CA 1
ATOM 1544 C C . VAL A 1 205 ? -17.295 -20.511 -19.720 1.00 80.12 205 VAL A C 1
ATOM 1546 O O . VAL A 1 205 ? -16.997 -20.916 -20.840 1.00 80.12 205 VAL A O 1
ATOM 1549 N N . GLY A 1 206 ? -18.448 -19.880 -19.484 1.00 79.69 206 GLY A N 1
ATOM 1550 C CA . GLY A 1 206 ? -19.486 -19.671 -20.493 1.00 79.69 206 GLY A CA 1
ATOM 1551 C C . GLY A 1 206 ? -18.998 -18.860 -21.694 1.00 79.69 206 GLY A C 1
ATOM 1552 O O . GLY A 1 206 ? -19.216 -19.266 -22.832 1.00 79.69 206 GLY A O 1
ATOM 1553 N N . LEU A 1 207 ? -18.270 -17.760 -21.467 1.00 77.38 207 LEU A N 1
ATOM 1554 C CA . LEU A 1 207 ? -17.731 -16.926 -22.550 1.00 77.38 207 LEU A CA 1
ATOM 1555 C C . LEU A 1 207 ? -16.637 -17.643 -23.358 1.00 77.38 207 LEU A C 1
ATOM 1557 O O . LEU A 1 207 ? -16.549 -17.449 -24.571 1.00 77.38 207 LEU A O 1
ATOM 1561 N N . ASN A 1 208 ? -15.830 -18.490 -22.703 1.00 73.12 208 ASN A N 1
ATOM 1562 C CA . ASN A 1 208 ? -14.841 -19.331 -23.382 1.00 73.12 208 ASN A CA 1
ATOM 1563 C C . ASN A 1 208 ? -15.499 -20.428 -24.227 1.00 73.12 208 ASN A C 1
ATOM 1565 O O . ASN A 1 208 ? -15.065 -20.654 -25.356 1.00 73.12 208 ASN A O 1
ATOM 1569 N N . LEU A 1 209 ? -16.558 -21.072 -23.721 1.00 76.50 209 LEU A N 1
ATOM 1570 C CA . LEU A 1 209 ? -17.308 -22.082 -24.475 1.00 76.50 209 LEU A CA 1
ATOM 1571 C C . LEU A 1 209 ? -18.078 -21.487 -25.662 1.00 76.50 209 LEU A C 1
ATOM 1573 O O . LEU A 1 209 ? -18.168 -22.127 -26.703 1.00 76.50 209 LEU A O 1
ATOM 1577 N N . LEU A 1 210 ? -18.597 -20.263 -25.536 1.00 78.44 210 LEU A N 1
ATOM 1578 C CA . LEU A 1 210 ? -19.322 -19.564 -26.606 1.00 78.44 210 LEU A CA 1
ATOM 1579 C C . LEU A 1 210 ? -18.404 -19.036 -27.727 1.00 78.44 210 LEU A C 1
ATOM 1581 O O . LEU A 1 210 ? -18.893 -18.486 -28.710 1.00 78.44 210 LEU A O 1
ATOM 1585 N N . GLY A 1 211 ? -17.080 -19.180 -27.605 1.00 69.88 211 GLY A N 1
ATOM 1586 C CA . GLY A 1 211 ? -16.125 -18.770 -28.639 1.00 69.88 211 GLY A CA 1
ATOM 1587 C C . GLY A 1 211 ? -15.873 -17.258 -28.726 1.00 69.88 211 GLY A C 1
ATOM 1588 O O . GLY A 1 211 ? -15.107 -16.822 -29.586 1.00 69.88 211 GLY A O 1
ATOM 1589 N N . LEU A 1 212 ? -16.429 -16.446 -27.816 1.00 71.19 212 LEU A N 1
ATOM 1590 C CA . LEU A 1 212 ? -16.198 -14.994 -27.743 1.00 71.19 212 LEU A CA 1
ATOM 1591 C C . LEU A 1 212 ? -14.868 -14.662 -27.042 1.00 71.19 212 LEU A C 1
ATOM 1593 O O . LEU A 1 212 ? -14.811 -13.929 -26.051 1.00 71.19 212 LEU A O 1
ATOM 1597 N N . LYS A 1 213 ? -13.759 -15.172 -27.588 1.00 61.41 213 LYS A N 1
ATOM 1598 C CA . LYS A 1 213 ? -12.406 -14.968 -27.040 1.00 61.41 213 LYS A CA 1
ATOM 1599 C C . LYS A 1 213 ? -11.989 -13.493 -26.977 1.00 61.41 213 LYS A C 1
ATOM 1601 O O . LYS A 1 213 ? -11.190 -13.128 -26.123 1.00 61.41 213 LYS A O 1
ATOM 1606 N N . SER A 1 214 ? -12.566 -12.640 -27.828 1.00 63.78 214 SER A N 1
ATOM 1607 C CA . SER A 1 214 ? -12.256 -11.204 -27.868 1.00 63.78 214 SER A CA 1
ATOM 1608 C C . SER A 1 214 ? -12.759 -10.432 -26.640 1.00 63.78 214 SER A C 1
ATOM 1610 O O . SER A 1 214 ? -12.164 -9.425 -26.279 1.00 63.78 214 SER A O 1
ATOM 1612 N N . ILE A 1 215 ? -13.834 -10.899 -25.991 1.00 64.06 215 ILE A N 1
ATOM 1613 C CA . ILE A 1 215 ? -14.388 -10.290 -24.764 1.00 64.06 215 ILE A CA 1
ATOM 1614 C C . ILE A 1 215 ? -13.875 -11.033 -23.524 1.00 64.06 215 ILE A C 1
ATOM 1616 O O . ILE A 1 215 ? -13.807 -10.471 -22.434 1.00 64.06 215 ILE A O 1
ATOM 1620 N N . ALA A 1 216 ? -13.426 -12.279 -23.691 1.00 61.97 216 ALA A N 1
ATOM 1621 C CA . ALA A 1 216 ? -12.894 -13.100 -22.614 1.00 61.97 216 ALA A CA 1
ATOM 1622 C C . ALA A 1 216 ? -11.464 -12.718 -22.176 1.00 61.97 216 ALA A C 1
ATOM 1624 O O . ALA A 1 216 ? -10.746 -13.553 -21.622 1.00 61.97 216 ALA A O 1
ATOM 1625 N N . GLN A 1 217 ? -11.023 -11.478 -22.419 1.00 66.25 217 GLN A N 1
ATOM 1626 C CA . GLN A 1 217 ? -9.716 -11.043 -21.944 1.00 66.25 217 GLN A CA 1
ATOM 1627 C C . GLN A 1 217 ? -9.718 -10.967 -20.408 1.00 66.25 217 GLN A C 1
ATOM 1629 O O . GLN A 1 217 ? -10.627 -10.367 -19.822 1.00 66.25 217 GLN A O 1
ATOM 1634 N N . PRO A 1 218 ? -8.682 -11.507 -19.743 1.00 66.44 218 PRO A N 1
ATOM 1635 C CA . PRO A 1 218 ? -8.569 -11.498 -18.284 1.00 66.44 218 PRO A CA 1
ATOM 1636 C C . PRO A 1 218 ? -8.727 -10.107 -17.646 1.00 66.44 218 PRO A C 1
ATOM 1638 O O . PRO A 1 218 ? -9.266 -9.984 -16.547 1.00 66.44 218 PRO A O 1
ATOM 1641 N N . SER A 1 219 ? -8.322 -9.050 -18.357 1.00 65.31 219 SER A N 1
ATOM 1642 C CA . SER A 1 219 ? -8.453 -7.658 -17.920 1.00 65.31 219 SER A CA 1
ATOM 1643 C C . SER A 1 219 ? -9.912 -7.232 -17.712 1.00 65.31 219 SER A C 1
ATOM 1645 O O . SER A 1 219 ? -10.210 -6.555 -16.732 1.00 65.31 219 SER A O 1
ATOM 1647 N N . TYR A 1 220 ? -10.843 -7.656 -18.578 1.00 71.94 220 TYR A N 1
ATOM 1648 C CA . TYR A 1 220 ? -12.266 -7.320 -18.430 1.00 71.94 220 TYR A CA 1
ATOM 1649 C C . TYR A 1 220 ? -12.890 -8.041 -17.237 1.00 71.94 220 TYR A C 1
ATOM 1651 O O . TYR A 1 220 ? -13.607 -7.422 -16.451 1.00 71.94 220 TYR A O 1
ATOM 1659 N N . PHE A 1 221 ? -12.565 -9.322 -17.043 1.00 72.62 221 PHE A N 1
ATOM 1660 C CA . PHE A 1 221 ? -13.044 -10.088 -15.890 1.00 72.62 221 PHE A CA 1
ATOM 1661 C C . PHE A 1 221 ? -12.578 -9.505 -14.557 1.00 72.62 221 PHE A C 1
ATOM 1663 O O . PHE A 1 221 ? -13.323 -9.569 -13.583 1.00 72.62 221 PHE A O 1
ATOM 1670 N N . LEU A 1 222 ? -11.397 -8.882 -14.514 1.00 69.88 222 LEU A N 1
ATOM 1671 C CA . LEU A 1 222 ? -10.926 -8.186 -13.320 1.00 69.88 222 LEU A CA 1
ATOM 1672 C C . LEU A 1 222 ? -11.855 -7.012 -12.967 1.00 69.88 222 LEU A C 1
ATOM 1674 O O . LEU A 1 222 ? -12.354 -6.949 -11.845 1.00 69.88 222 LEU A O 1
ATOM 1678 N N . PHE A 1 223 ? -12.164 -6.126 -13.919 1.00 69.69 223 PHE A N 1
ATOM 1679 C CA . PHE A 1 223 ? -13.042 -4.975 -13.664 1.00 69.69 223 PHE A CA 1
ATOM 1680 C C . PHE A 1 223 ? -14.490 -5.374 -13.359 1.00 69.69 223 PHE A C 1
ATOM 1682 O O . PHE A 1 223 ? -15.070 -4.880 -12.390 1.00 69.69 223 PHE A O 1
ATOM 1689 N N . VAL A 1 224 ? -15.072 -6.295 -14.137 1.00 75.38 224 VAL A N 1
ATOM 1690 C CA . VAL A 1 224 ? -16.434 -6.792 -13.870 1.00 75.38 224 VAL A CA 1
ATOM 1691 C C . VAL A 1 224 ? -16.467 -7.523 -12.520 1.00 75.38 224 VAL A C 1
ATOM 1693 O O . VAL A 1 224 ? -17.419 -7.361 -11.758 1.00 75.38 224 VAL A O 1
ATOM 1696 N N . GLY A 1 225 ? -15.402 -8.256 -12.177 1.00 74.06 225 GLY A N 1
ATOM 1697 C CA . GLY A 1 225 ? -15.204 -8.917 -10.885 1.00 74.06 225 GLY A CA 1
ATOM 1698 C C . GLY A 1 225 ? -15.242 -7.954 -9.707 1.00 74.06 225 GLY A C 1
ATOM 1699 O O . GLY A 1 225 ? -15.980 -8.182 -8.748 1.00 74.06 225 GLY A O 1
ATOM 1700 N N . VAL A 1 226 ? -14.504 -6.846 -9.795 1.00 70.81 226 VAL A N 1
ATOM 1701 C CA . VAL A 1 226 ? -14.478 -5.811 -8.751 1.00 70.81 226 VAL A CA 1
ATOM 1702 C C . VAL A 1 226 ? -15.860 -5.184 -8.559 1.00 70.81 226 VAL A C 1
ATOM 1704 O O . VAL A 1 226 ? -16.325 -5.080 -7.424 1.00 70.81 226 VAL A O 1
ATOM 1707 N N . ILE A 1 227 ? -16.550 -4.826 -9.646 1.00 76.19 227 ILE A N 1
ATOM 1708 C CA . ILE A 1 227 ? -17.894 -4.225 -9.586 1.00 76.19 227 ILE A CA 1
ATOM 1709 C C . ILE A 1 227 ? -18.899 -5.199 -8.959 1.00 76.19 227 ILE A C 1
ATOM 1711 O O . ILE A 1 227 ? -19.661 -4.824 -8.065 1.00 76.19 227 ILE A O 1
ATOM 1715 N N . LEU A 1 228 ? -18.880 -6.463 -9.385 1.00 79.94 228 LEU A N 1
ATOM 1716 C CA . LEU A 1 228 ? -19.781 -7.492 -8.874 1.00 79.94 228 LEU A CA 1
ATOM 1717 C C . LEU A 1 228 ? -19.539 -7.770 -7.381 1.00 79.94 228 LEU A C 1
ATOM 1719 O O . LEU A 1 228 ? -20.499 -7.866 -6.615 1.00 79.94 228 LEU A O 1
ATOM 1723 N N . CYS A 1 229 ? -18.273 -7.836 -6.955 1.00 74.38 229 CYS A N 1
ATOM 1724 C CA . CYS A 1 229 ? -17.893 -7.948 -5.545 1.00 74.38 229 CYS A CA 1
ATOM 1725 C C . CYS A 1 229 ? -18.359 -6.742 -4.720 1.00 74.38 229 CYS A C 1
ATOM 1727 O O . CYS A 1 229 ? -18.784 -6.901 -3.577 1.00 74.38 229 CYS A O 1
ATOM 1729 N N . PHE A 1 230 ? -18.312 -5.535 -5.283 1.00 76.62 230 PHE A N 1
ATOM 1730 C CA . PHE A 1 230 ? -18.770 -4.333 -4.591 1.00 76.62 230 PHE A CA 1
ATOM 1731 C C . PHE A 1 230 ? -20.292 -4.353 -4.374 1.00 76.62 230 PHE A C 1
ATOM 1733 O O . PHE A 1 230 ? -20.780 -4.084 -3.274 1.00 76.62 230 PHE A O 1
ATOM 1740 N N . ILE A 1 231 ? -21.056 -4.755 -5.395 1.00 81.88 231 ILE A N 1
ATOM 1741 C CA . ILE A 1 231 ? -22.519 -4.887 -5.317 1.00 81.88 231 ILE A CA 1
ATOM 1742 C C . ILE A 1 231 ? -22.922 -6.000 -4.341 1.00 81.88 231 ILE A C 1
ATOM 1744 O O . ILE A 1 231 ? -23.842 -5.811 -3.533 1.00 81.88 231 ILE A O 1
ATOM 1748 N N . SER A 1 232 ? -22.243 -7.150 -4.382 1.00 78.00 232 SER A N 1
ATOM 1749 C CA . SER A 1 232 ? -22.527 -8.259 -3.467 1.00 78.00 232 SER A CA 1
ATOM 1750 C C . SER A 1 232 ? -22.218 -7.878 -2.018 1.00 78.00 232 SER A C 1
ATOM 1752 O O . SER A 1 232 ? -23.035 -8.158 -1.140 1.00 78.00 232 SER A O 1
ATOM 1754 N N . ALA A 1 233 ? -21.120 -7.155 -1.770 1.00 74.75 233 ALA A N 1
ATOM 1755 C CA . ALA A 1 233 ? -20.764 -6.650 -0.448 1.00 74.75 233 ALA A CA 1
ATOM 1756 C C . ALA A 1 233 ? -21.827 -5.688 0.107 1.00 74.75 233 ALA A C 1
ATOM 1758 O O . ALA A 1 233 ? -22.307 -5.893 1.222 1.00 74.75 233 ALA A O 1
ATOM 1759 N N . ILE A 1 234 ? -22.270 -4.697 -0.679 1.00 81.06 234 ILE A N 1
ATOM 1760 C CA . ILE A 1 234 ? -23.317 -3.744 -0.260 1.00 81.06 234 ILE A CA 1
ATOM 1761 C C . ILE A 1 234 ? -24.634 -4.467 0.043 1.00 81.06 234 ILE A C 1
ATOM 1763 O O . ILE A 1 234 ? -25.296 -4.192 1.049 1.00 81.06 234 ILE A O 1
ATOM 1767 N N . THR A 1 235 ? -25.035 -5.391 -0.831 1.00 81.69 235 THR A N 1
ATOM 1768 C CA . THR A 1 235 ? -26.299 -6.126 -0.687 1.00 81.69 235 THR A CA 1
ATOM 1769 C C . THR A 1 235 ? -26.271 -7.003 0.559 1.00 81.69 235 THR A C 1
ATOM 1771 O O . THR A 1 235 ? -27.228 -7.007 1.337 1.00 81.69 235 THR A O 1
ATOM 1774 N N . TRP A 1 236 ? -25.149 -7.679 0.802 1.00 79.19 236 TRP A N 1
ATOM 1775 C CA . TRP A 1 236 ? -24.965 -8.508 1.986 1.00 79.19 236 TRP A CA 1
ATOM 1776 C C . TRP A 1 236 ? -24.968 -7.685 3.275 1.00 79.19 236 TRP A C 1
ATOM 1778 O O . TRP A 1 236 ? -25.663 -8.032 4.230 1.00 79.19 236 TRP A O 1
ATOM 1788 N N . GLN A 1 237 ? -24.282 -6.541 3.278 1.00 77.50 237 GLN A N 1
ATOM 1789 C CA . GLN A 1 237 ? -24.227 -5.638 4.426 1.00 77.50 237 GLN A CA 1
ATOM 1790 C C . GLN A 1 237 ? -25.618 -5.085 4.778 1.00 77.50 237 GLN A C 1
ATOM 1792 O O . GLN A 1 237 ? -25.999 -5.041 5.949 1.00 77.50 237 GLN A O 1
ATOM 1797 N N . LYS A 1 238 ? -26.439 -4.748 3.771 1.00 80.62 238 LYS A N 1
ATOM 1798 C CA . LYS A 1 238 ? -27.844 -4.355 3.977 1.00 80.62 238 LYS A CA 1
ATOM 1799 C C . LYS A 1 238 ? -28.691 -5.482 4.573 1.00 80.62 238 LYS A C 1
ATOM 1801 O O . LYS A 1 238 ? -29.519 -5.219 5.447 1.00 80.62 238 LYS A O 1
ATOM 1806 N N . VAL A 1 239 ? -28.512 -6.721 4.114 1.00 83.44 239 VAL A N 1
ATOM 1807 C CA . VAL A 1 239 ? -29.248 -7.887 4.632 1.00 83.44 239 VAL A CA 1
ATOM 1808 C C . VAL A 1 239 ? -28.867 -8.178 6.084 1.00 83.44 239 VAL A C 1
ATOM 1810 O O . VAL A 1 239 ? -29.743 -8.434 6.910 1.00 83.44 239 VAL A O 1
ATOM 1813 N N . GLU A 1 240 ? -27.582 -8.102 6.418 1.00 81.69 240 GLU A N 1
ATOM 1814 C CA . GLU A 1 240 ? -27.083 -8.383 7.764 1.00 81.69 240 GLU A CA 1
ATOM 1815 C C . GLU A 1 240 ? -27.501 -7.304 8.771 1.00 81.69 240 GLU A C 1
ATOM 1817 O O . GLU A 1 240 ? -27.981 -7.630 9.860 1.00 81.69 240 GLU A O 1
ATOM 1822 N N . ASN A 1 241 ? -27.464 -6.030 8.368 1.00 81.94 241 ASN A N 1
ATOM 1823 C CA . ASN A 1 241 ? -27.994 -4.927 9.171 1.00 81.94 241 ASN A CA 1
ATOM 1824 C C . ASN A 1 241 ? -29.508 -5.074 9.412 1.00 81.94 241 ASN A C 1
ATOM 1826 O O . ASN A 1 241 ? -29.969 -4.894 10.538 1.00 81.94 241 ASN A O 1
ATOM 1830 N N . LYS A 1 242 ? -30.286 -5.488 8.397 1.00 80.06 242 LYS A N 1
ATOM 1831 C CA . LYS A 1 242 ? -31.722 -5.785 8.565 1.00 80.06 242 LYS A CA 1
ATOM 1832 C C . LYS A 1 242 ? -31.976 -6.953 9.520 1.00 80.06 242 LYS A C 1
ATOM 1834 O O . LYS A 1 242 ? -32.935 -6.903 10.285 1.00 80.06 242 LYS A O 1
ATOM 1839 N N . LYS A 1 243 ? -31.150 -8.004 9.487 1.00 83.44 243 LYS A N 1
ATOM 1840 C CA . LYS A 1 243 ? -31.273 -9.140 10.416 1.00 83.44 243 LYS A CA 1
ATOM 1841 C C . LYS A 1 243 ? -31.002 -8.724 11.859 1.00 83.44 243 LYS A C 1
ATOM 1843 O O . LYS A 1 243 ? -31.782 -9.093 12.729 1.00 83.44 243 LYS A O 1
ATOM 1848 N N . LYS A 1 244 ? -29.954 -7.929 12.104 1.00 82.69 244 LYS A N 1
ATOM 1849 C CA . LYS A 1 244 ? -29.645 -7.402 13.444 1.00 82.69 244 LYS A CA 1
ATOM 1850 C C . LYS A 1 244 ? -30.773 -6.517 13.975 1.00 82.69 244 LYS A C 1
ATOM 1852 O O . LYS A 1 244 ? -31.243 -6.761 15.077 1.00 82.69 244 LYS A O 1
ATOM 1857 N N . ALA A 1 245 ? -31.292 -5.606 13.149 1.00 80.06 245 ALA A N 1
ATOM 1858 C CA . ALA A 1 245 ? -32.429 -4.762 13.520 1.00 80.06 245 ALA A CA 1
ATOM 1859 C C . ALA A 1 245 ? -33.695 -5.578 13.850 1.00 80.06 245 ALA A C 1
ATOM 1861 O O . ALA A 1 245 ? -34.379 -5.298 14.830 1.00 80.06 245 ALA A O 1
ATOM 1862 N N . ARG A 1 246 ? -33.998 -6.627 13.070 1.00 81.62 246 ARG A N 1
ATOM 1863 C CA . ARG A 1 246 ? -35.128 -7.530 13.355 1.00 81.62 246 ARG A CA 1
ATOM 1864 C C . ARG A 1 246 ? -34.936 -8.311 14.651 1.00 81.62 246 ARG A C 1
ATOM 1866 O O . ARG A 1 246 ? -35.896 -8.478 15.389 1.00 81.62 246 ARG A O 1
ATOM 1873 N N . LEU A 1 247 ? -33.716 -8.764 14.927 1.00 85.12 247 LEU A N 1
ATOM 1874 C CA . LEU A 1 247 ? -33.394 -9.491 16.151 1.00 85.12 247 LEU A CA 1
ATOM 1875 C C . LEU A 1 247 ? -33.481 -8.588 17.391 1.00 85.12 247 LEU A C 1
ATOM 1877 O O . LEU A 1 247 ? -33.973 -9.027 18.422 1.00 85.12 247 LEU A O 1
ATOM 1881 N N . GLU A 1 248 ? -33.042 -7.331 17.298 1.00 85.94 248 GLU A N 1
ATOM 1882 C CA . GLU A 1 248 ? -33.185 -6.348 18.382 1.00 85.94 248 GLU A CA 1
ATOM 1883 C C . GLU A 1 248 ? -34.651 -5.998 18.650 1.00 85.94 248 GLU A C 1
ATOM 1885 O O . GLU A 1 248 ? -35.069 -6.004 19.805 1.00 85.94 248 GLU A O 1
ATOM 1890 N N . LEU A 1 249 ? -35.462 -5.803 17.604 1.00 81.62 249 LEU A N 1
ATOM 1891 C CA . LEU A 1 249 ? -36.910 -5.618 17.755 1.00 81.62 249 LEU A CA 1
ATOM 1892 C C . LEU A 1 249 ? -37.586 -6.832 18.400 1.00 81.62 249 LEU A C 1
ATOM 1894 O O . LEU A 1 249 ? -38.466 -6.671 19.238 1.00 81.62 249 LEU A O 1
ATOM 1898 N N . GLN A 1 250 ? -37.160 -8.045 18.050 1.00 82.12 250 GLN A N 1
ATOM 1899 C CA . GLN A 1 250 ? -37.703 -9.274 18.628 1.00 82.12 250 GLN A CA 1
ATOM 1900 C C . GLN A 1 250 ? -37.289 -9.454 20.097 1.00 82.12 250 GLN A C 1
ATOM 1902 O O . GLN A 1 250 ? -38.085 -9.931 20.898 1.00 82.12 250 GLN A O 1
ATOM 1907 N N . LYS A 1 251 ? -36.077 -9.020 20.473 1.00 85.69 251 LYS A N 1
ATOM 1908 C CA . LYS A 1 251 ? -35.618 -8.985 21.871 1.00 85.69 251 LYS A CA 1
ATOM 1909 C C . LYS A 1 251 ? -36.372 -7.949 22.704 1.00 85.69 251 LYS A C 1
ATOM 1911 O O . LYS A 1 251 ? -36.718 -8.242 23.841 1.00 85.69 251 LYS A O 1
ATOM 1916 N N . LEU A 1 252 ? -36.657 -6.774 22.140 1.00 80.75 252 LEU A N 1
ATOM 1917 C CA . LEU A 1 252 ? -37.477 -5.748 22.792 1.00 80.75 252 LEU A CA 1
ATOM 1918 C C . LEU A 1 252 ? -38.932 -6.216 22.959 1.00 80.75 252 LEU A C 1
ATOM 1920 O O . LEU A 1 252 ? -39.492 -6.057 24.037 1.00 80.75 252 LEU A O 1
ATOM 1924 N N . ALA A 1 253 ? -39.508 -6.857 21.936 1.00 80.06 253 ALA A N 1
ATOM 1925 C CA . ALA A 1 253 ? -40.858 -7.423 21.989 1.00 80.06 253 ALA A CA 1
ATOM 1926 C C . ALA A 1 25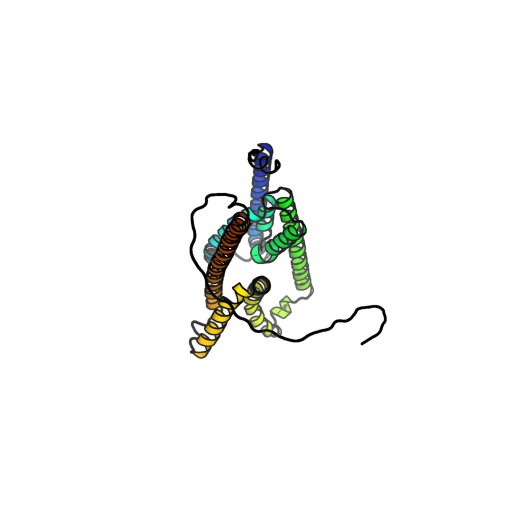3 ? -40.974 -8.624 22.954 1.00 80.06 253 ALA A C 1
ATOM 1928 O O . ALA A 1 253 ? -41.988 -8.781 23.629 1.00 80.06 253 ALA A O 1
ATOM 1929 N N . GLY A 1 254 ? -39.935 -9.460 23.049 1.00 70.38 254 GLY A N 1
ATOM 1930 C CA . GLY A 1 254 ? -39.872 -10.566 24.009 1.00 70.38 254 GLY A CA 1
ATOM 1931 C C . GLY A 1 254 ? -39.695 -10.096 25.457 1.00 70.38 254 GLY A C 1
ATOM 1932 O O . GLY A 1 254 ? -40.353 -10.619 26.347 1.00 70.38 254 GLY A O 1
ATOM 1933 N N . ALA A 1 255 ? -38.883 -9.061 25.696 1.00 63.53 255 ALA A N 1
ATOM 1934 C CA . ALA A 1 255 ? -38.719 -8.470 27.027 1.00 63.53 255 ALA A CA 1
ATOM 1935 C C . ALA A 1 255 ? -40.005 -7.791 27.538 1.00 63.53 255 ALA A C 1
ATOM 1937 O O . ALA A 1 255 ? -40.276 -7.811 28.737 1.00 63.53 255 ALA A O 1
ATOM 1938 N N . SER A 1 256 ? -40.826 -7.231 26.642 1.00 55.31 256 SER A N 1
ATOM 1939 C CA . SER A 1 256 ? -42.152 -6.714 27.005 1.00 55.31 256 SER A CA 1
ATOM 1940 C C . SER A 1 256 ? -43.189 -7.806 27.283 1.00 55.31 256 SER A C 1
ATOM 1942 O O . SER A 1 256 ? -44.133 -7.541 28.015 1.00 55.31 256 SER A O 1
ATOM 1944 N N . ALA A 1 257 ? -43.023 -9.016 26.740 1.00 53.09 257 ALA A N 1
ATOM 1945 C CA . ALA A 1 257 ? -43.921 -10.139 27.017 1.00 53.09 257 ALA A CA 1
ATOM 1946 C C . ALA A 1 257 ? -43.644 -10.764 28.398 1.00 53.09 257 ALA A C 1
ATOM 1948 O O . ALA A 1 257 ? -44.578 -11.029 29.140 1.00 53.09 257 ALA A O 1
ATOM 1949 N N . ASP A 1 258 ? -42.371 -10.875 28.792 1.00 48.28 258 ASP A N 1
ATOM 1950 C CA . ASP A 1 258 ? -41.958 -11.376 30.119 1.00 48.28 258 ASP A CA 1
ATOM 1951 C C . ASP A 1 258 ? -42.293 -10.389 31.263 1.00 48.28 258 ASP A C 1
ATOM 1953 O O . ASP A 1 258 ? -42.332 -10.748 32.436 1.00 48.28 258 ASP A O 1
ATOM 1957 N N . SER A 1 259 ? -42.560 -9.123 30.916 1.00 45.16 259 SER A N 1
ATOM 1958 C CA . SER A 1 259 ? -43.001 -8.077 31.853 1.00 45.16 259 SER A CA 1
ATOM 1959 C C . SER A 1 259 ? -44.530 -7.976 31.975 1.00 45.16 259 SER A C 1
ATOM 1961 O O . SER A 1 259 ? -45.015 -7.223 32.816 1.00 45.16 259 SER A O 1
ATOM 1963 N N . ALA A 1 260 ? -45.292 -8.680 31.127 1.00 43.38 260 ALA A N 1
ATOM 1964 C CA . ALA A 1 260 ? -46.754 -8.591 31.068 1.00 43.38 260 ALA A CA 1
ATOM 1965 C C . ALA A 1 260 ? -47.476 -9.726 31.819 1.00 43.38 260 ALA A C 1
ATOM 1967 O O . ALA A 1 260 ? -48.653 -9.575 32.128 1.00 43.38 260 ALA A O 1
ATOM 1968 N N . ASP A 1 261 ? -46.778 -10.805 32.193 1.00 35.19 261 ASP A N 1
ATOM 1969 C CA . ASP A 1 261 ? -47.354 -11.913 32.978 1.00 35.19 261 ASP A CA 1
ATOM 1970 C C . ASP A 1 261 ? -47.318 -11.670 34.508 1.00 35.19 261 ASP A C 1
ATOM 1972 O O . ASP A 1 261 ? -47.657 -12.553 35.296 1.00 35.19 261 ASP A O 1
ATOM 1976 N N . GLY A 1 262 ? -46.913 -10.472 34.956 1.00 34.53 262 GLY A N 1
ATOM 1977 C CA . GLY A 1 262 ? -46.721 -10.146 36.377 1.00 34.53 262 GLY A CA 1
ATOM 1978 C C . GLY A 1 262 ? -47.826 -9.334 37.065 1.00 34.53 262 GLY A C 1
ATOM 1979 O O . GLY A 1 262 ? -47.862 -9.314 38.293 1.00 34.53 262 GLY A O 1
ATOM 1980 N N . GLU A 1 263 ? -48.728 -8.668 36.340 1.00 34.31 263 GLU A N 1
ATOM 1981 C CA . GLU A 1 263 ? -49.716 -7.769 36.961 1.00 34.31 263 GLU A CA 1
ATOM 1982 C C . GLU A 1 263 ? -51.060 -7.764 36.223 1.00 34.31 263 GLU A C 1
ATOM 1984 O O . GLU A 1 263 ? -51.246 -7.027 35.261 1.00 34.31 263 GLU A O 1
ATOM 1989 N N . ALA A 1 264 ? -51.992 -8.585 36.716 1.00 27.02 264 ALA A N 1
ATOM 1990 C CA . ALA A 1 264 ? -53.457 -8.424 36.741 1.00 27.02 264 ALA A CA 1
ATOM 1991 C C . ALA A 1 264 ? -54.026 -9.840 36.960 1.00 27.02 264 ALA A C 1
ATOM 1993 O O . ALA A 1 264 ? -53.810 -10.722 36.144 1.00 27.02 264 ALA A O 1
ATOM 1994 N N . THR A 1 265 ? -54.676 -10.200 38.063 1.00 26.77 265 THR A N 1
ATOM 1995 C CA . THR A 1 265 ? -55.846 -9.552 38.663 1.00 26.77 265 THR A CA 1
ATOM 1996 C C . THR A 1 265 ? -56.113 -10.141 40.052 1.00 26.77 265 THR A C 1
ATOM 1998 O O . THR A 1 265 ? -56.184 -11.362 40.198 1.00 26.77 265 THR A O 1
ATOM 2001 N N . GLY A 1 266 ? -56.354 -9.285 41.046 1.00 23.36 266 GLY A N 1
ATOM 2002 C CA . GLY A 1 266 ? -57.030 -9.645 42.291 1.00 23.36 266 GLY A CA 1
ATOM 2003 C C . GLY A 1 266 ? -58.311 -8.822 42.455 1.00 23.36 266 GLY A C 1
ATOM 2004 O O . GLY A 1 266 ? -58.216 -7.600 42.458 1.00 23.36 266 GLY A O 1
ATOM 2005 N N . ASN A 1 267 ? -59.438 -9.531 42.646 1.00 26.31 267 ASN A N 1
ATOM 2006 C CA . ASN A 1 267 ? -60.679 -9.159 43.367 1.00 26.31 267 ASN A CA 1
ATOM 2007 C C . ASN A 1 267 ? -61.538 -7.994 42.800 1.00 26.31 267 ASN A C 1
ATOM 2009 O O . ASN A 1 267 ? -61.003 -6.954 42.454 1.00 26.31 267 ASN A O 1
ATOM 2013 N N . THR A 1 268 ? -62.879 -8.001 42.710 1.00 24.94 268 THR A N 1
ATOM 2014 C CA . THR A 1 268 ? -64.006 -8.856 43.157 1.00 24.94 268 THR A CA 1
ATOM 2015 C C . THR A 1 268 ? -65.281 -8.316 42.470 1.00 24.94 268 THR A C 1
ATOM 2017 O O . THR A 1 268 ? -65.379 -7.102 42.355 1.00 24.94 268 THR A O 1
ATOM 2020 N N . GLU A 1 269 ? -66.259 -9.155 42.086 1.00 25.16 269 GLU A N 1
ATOM 2021 C CA . GLU A 1 269 ? -67.702 -8.979 42.404 1.00 25.16 269 GLU A CA 1
ATOM 2022 C C . GLU A 1 269 ? -68.586 -10.118 41.848 1.00 25.16 269 GLU A C 1
ATOM 2024 O O . GLU A 1 269 ? -68.385 -10.620 40.746 1.00 25.16 269 GLU A O 1
ATOM 2029 N N . ASN A 1 270 ? -69.541 -10.546 42.682 1.00 25.42 270 ASN A N 1
ATOM 2030 C CA . ASN A 1 270 ? -70.478 -11.662 42.505 1.00 25.42 270 ASN A CA 1
ATOM 2031 C C . ASN A 1 270 ? -71.687 -11.298 41.619 1.00 25.42 270 ASN A C 1
ATOM 2033 O O . ASN A 1 270 ? -72.231 -10.207 41.772 1.00 25.42 270 ASN A O 1
ATOM 2037 N N . SER A 1 271 ? -72.227 -12.270 40.867 1.00 23.14 271 SER A N 1
ATOM 2038 C CA . SER A 1 271 ? -73.680 -12.554 40.790 1.00 23.14 271 SER A CA 1
ATOM 2039 C C . SER A 1 271 ? -73.986 -13.902 40.110 1.00 23.14 271 SER A C 1
ATOM 2041 O O . SER A 1 271 ? -73.545 -14.163 38.999 1.00 23.14 271 SER A O 1
ATOM 2043 N N . GLU A 1 272 ? -74.741 -14.719 40.854 1.00 24.72 272 GLU A N 1
ATOM 2044 C CA . GLU A 1 272 ? -75.803 -15.671 40.470 1.00 24.72 272 GLU A CA 1
ATOM 2045 C C . GLU A 1 272 ? -75.586 -16.785 39.412 1.00 24.72 272 GLU A C 1
ATOM 2047 O O . GLU A 1 272 ? -75.529 -16.563 38.211 1.00 24.72 272 GLU A O 1
ATOM 2052 N N . ALA A 1 273 ? -75.560 -18.018 39.948 1.00 22.52 273 ALA A N 1
ATOM 2053 C CA . ALA A 1 273 ? -76.297 -19.242 39.578 1.00 22.52 273 ALA A CA 1
ATOM 2054 C C . ALA A 1 273 ? -76.704 -19.518 38.109 1.00 22.52 273 ALA A C 1
ATOM 2056 O O . ALA A 1 273 ? -77.495 -18.775 37.547 1.00 22.52 273 ALA A O 1
ATOM 2057 N N . GLU A 1 274 ? -76.341 -20.707 37.581 1.00 23.58 274 GLU A N 1
ATOM 2058 C CA . GLU A 1 274 ? -77.273 -21.833 37.299 1.00 23.58 274 GLU A CA 1
ATOM 2059 C C . GLU A 1 274 ? -76.604 -23.023 36.532 1.00 23.58 274 GLU A C 1
ATOM 2061 O O . GLU A 1 274 ? -75.994 -22.819 35.490 1.00 23.58 274 GLU A O 1
ATOM 2066 N N . LYS A 1 275 ? -76.800 -24.254 37.069 1.00 23.38 275 LYS A N 1
ATOM 2067 C CA . LYS A 1 275 ? -76.772 -25.645 36.497 1.00 23.38 275 LYS A CA 1
ATOM 2068 C C . LYS A 1 275 ? -75.500 -26.204 35.813 1.00 23.38 275 LYS A C 1
ATOM 2070 O O . LYS A 1 275 ? -74.966 -25.620 34.886 1.00 23.38 275 LYS A O 1
ATOM 2075 N N . ALA A 1 276 ? -74.919 -27.307 36.321 1.00 23.83 276 ALA A N 1
ATOM 2076 C CA . ALA A 1 276 ? -75.240 -28.736 36.045 1.00 23.83 276 ALA A CA 1
ATOM 2077 C C . ALA A 1 276 ? -75.082 -29.082 34.543 1.00 23.83 276 ALA A C 1
ATOM 2079 O O . ALA A 1 276 ? -75.698 -28.427 33.718 1.00 23.83 276 ALA A O 1
ATOM 2080 N N . ASP A 1 277 ? -74.270 -30.041 34.084 1.00 21.72 277 ASP A N 1
ATOM 2081 C CA . ASP A 1 277 ? -74.161 -31.432 34.532 1.00 21.72 277 ASP A CA 1
ATOM 2082 C C . ASP A 1 277 ? -72.951 -32.163 33.886 1.00 21.72 277 ASP A C 1
ATOM 2084 O O . ASP A 1 277 ? -72.465 -31.760 32.831 1.00 21.72 277 ASP A O 1
ATOM 2088 N N . ALA A 1 278 ? -72.589 -33.302 34.492 1.00 25.50 278 ALA A N 1
ATOM 2089 C CA . ALA A 1 278 ? -71.980 -34.511 33.903 1.00 25.50 278 ALA A CA 1
ATOM 2090 C C . ALA A 1 278 ? -70.474 -34.576 33.513 1.00 25.50 278 ALA A C 1
ATOM 2092 O O . ALA A 1 278 ? -70.043 -34.190 32.428 1.00 25.50 278 ALA A O 1
ATOM 2093 N N . ILE A 1 279 ? -69.714 -35.283 34.366 1.00 25.25 279 ILE A N 1
ATOM 2094 C CA . ILE A 1 279 ? -68.669 -36.266 33.987 1.00 25.25 279 ILE A CA 1
ATOM 2095 C C . ILE A 1 279 ? -69.366 -37.652 33.914 1.00 25.25 279 ILE A C 1
ATOM 2097 O O . ILE A 1 279 ? -70.384 -37.823 34.592 1.00 25.25 279 ILE A O 1
ATOM 2101 N N . PRO A 1 280 ? -68.883 -38.646 33.139 1.00 32.25 280 PRO A N 1
ATOM 2102 C CA . PRO A 1 280 ? -68.030 -39.685 33.756 1.00 32.25 280 PRO A CA 1
ATOM 2103 C C . PRO A 1 280 ? -66.898 -40.191 32.823 1.00 32.25 280 PRO A C 1
ATOM 2105 O O . PRO A 1 280 ? -67.064 -40.304 31.615 1.00 32.25 280 PRO A O 1
ATOM 2108 N N . GLU A 1 281 ? -65.666 -40.269 33.335 1.00 26.09 281 GLU A N 1
ATOM 2109 C CA . GLU A 1 281 ? -64.922 -41.495 33.711 1.00 26.09 281 GLU A CA 1
ATOM 2110 C C . GLU A 1 281 ? -64.438 -42.414 32.574 1.00 26.09 281 GLU A C 1
ATOM 2112 O O . GLU A 1 281 ? -65.237 -42.945 31.814 1.00 26.09 281 GLU A O 1
ATOM 2117 N N . THR A 1 282 ? -63.123 -42.691 32.546 1.00 24.06 282 THR A N 1
ATOM 2118 C CA . THR A 1 282 ? -62.461 -44.023 32.719 1.00 24.06 282 THR A CA 1
ATOM 2119 C C . THR A 1 282 ? -60.959 -43.871 32.391 1.00 24.06 282 THR A C 1
ATOM 2121 O O . THR A 1 282 ? -60.602 -43.433 31.307 1.00 24.06 282 THR A O 1
ATOM 2124 N N . GLN A 1 283 ? -60.044 -43.864 33.368 1.00 25.08 283 GLN A N 1
ATOM 2125 C CA . GLN A 1 283 ? -59.365 -44.979 34.061 1.00 25.08 283 GLN A CA 1
ATOM 2126 C C . GLN A 1 283 ? -58.313 -45.785 33.260 1.00 25.08 283 GLN A C 1
ATOM 2128 O O . GLN A 1 283 ? -58.646 -46.496 32.321 1.00 25.08 283 GLN A O 1
ATOM 2133 N N . THR A 1 284 ? -57.098 -45.800 33.842 1.00 23.98 284 THR A N 1
ATOM 2134 C CA . THR A 1 284 ? -56.133 -46.928 33.981 1.00 23.98 284 THR A CA 1
ATOM 2135 C C . THR A 1 284 ? -55.310 -47.323 32.736 1.00 23.98 284 THR A C 1
ATOM 2137 O O . THR A 1 284 ? -55.788 -47.228 31.620 1.00 23.98 284 THR A O 1
ATOM 2140 N N . ASP A 1 285 ? -54.049 -47.762 32.796 1.00 23.95 285 ASP A N 1
ATOM 2141 C CA . ASP A 1 285 ? -53.168 -48.161 33.896 1.00 23.95 285 ASP A CA 1
ATOM 2142 C C . ASP A 1 285 ? -51.699 -48.205 33.409 1.00 23.95 285 ASP A C 1
ATOM 2144 O O . ASP A 1 285 ? -51.431 -48.273 32.209 1.00 23.95 285 ASP A O 1
ATOM 2148 N N . ASN A 1 286 ? -50.806 -48.365 34.386 1.00 28.78 286 ASN A N 1
ATOM 2149 C CA . ASN A 1 286 ? -49.480 -48.988 34.370 1.00 28.78 286 ASN A CA 1
ATOM 2150 C C . ASN A 1 286 ? -48.243 -48.106 34.132 1.00 28.78 286 ASN A C 1
ATOM 2152 O O . ASN A 1 286 ? -48.006 -47.627 33.032 1.00 28.78 286 ASN A O 1
ATOM 2156 N N . THR A 1 287 ? -47.396 -47.787 35.125 1.00 25.97 287 THR A N 1
ATOM 2157 C CA . THR A 1 287 ? -46.775 -48.531 36.258 1.00 25.97 287 THR A CA 1
ATOM 2158 C C . THR A 1 287 ? -45.281 -48.697 35.982 1.00 25.97 287 THR A C 1
ATOM 2160 O O . THR A 1 287 ? -44.913 -49.469 35.111 1.00 25.97 287 THR A O 1
ATOM 2163 N N . ALA A 1 288 ? -44.483 -48.007 36.818 1.00 28.53 288 ALA A N 1
ATOM 2164 C CA . ALA A 1 288 ? -43.198 -48.411 37.419 1.00 28.53 288 ALA A CA 1
ATOM 2165 C C . ALA A 1 288 ? -42.015 -48.800 36.500 1.00 28.53 288 ALA A C 1
ATOM 2167 O O . ALA A 1 288 ? -42.181 -49.327 35.418 1.00 28.53 288 ALA A O 1
ATOM 2168 N N . LYS A 1 289 ? -40.737 -48.676 36.860 1.00 28.89 289 LYS A N 1
ATOM 2169 C CA . LYS A 1 289 ? -39.952 -48.272 38.044 1.00 28.89 289 LYS A CA 1
ATOM 2170 C C . LYS A 1 289 ? -38.537 -48.097 37.449 1.00 28.89 289 LYS A C 1
ATOM 2172 O O . LYS A 1 289 ? -38.133 -48.890 36.610 1.00 28.89 289 LYS A O 1
ATOM 2177 N N . ASN A 1 290 ? -37.849 -46.983 37.673 1.00 25.47 290 ASN A N 1
ATOM 2178 C CA . ASN A 1 290 ? -36.918 -46.783 38.786 1.00 25.47 290 ASN A CA 1
ATOM 2179 C C . ASN A 1 290 ? -35.792 -47.836 38.862 1.00 25.47 290 ASN A C 1
ATOM 2181 O O . ASN A 1 290 ? -36.075 -48.970 39.226 1.00 25.47 290 ASN A O 1
ATOM 2185 N N . SER A 1 291 ? -34.535 -47.432 38.643 1.00 26.84 291 SER A N 1
ATOM 2186 C CA . SER A 1 291 ? -33.538 -47.366 39.729 1.00 26.84 291 SER A CA 1
ATOM 2187 C C . SER A 1 291 ? -32.134 -46.982 39.236 1.00 26.84 291 SER A C 1
ATOM 2189 O O . SER A 1 291 ? -31.616 -47.621 38.328 1.00 26.84 291 SER A O 1
ATOM 2191 N N . MET A 1 292 ? -31.552 -46.009 39.949 1.00 28.14 292 MET A N 1
ATOM 2192 C CA . MET A 1 292 ? -30.190 -45.980 40.527 1.00 28.14 292 MET A CA 1
ATOM 2193 C C . MET A 1 292 ? -28.981 -46.108 39.581 1.00 28.14 292 MET A C 1
ATOM 2195 O O . MET A 1 292 ? -28.844 -47.071 38.845 1.00 28.14 292 MET A O 1
ATOM 2199 N N . ALA A 1 293 ? -28.129 -45.088 39.470 1.00 26.67 293 ALA A N 1
ATOM 2200 C CA . ALA A 1 293 ? -27.205 -44.523 40.468 1.00 26.67 293 ALA A CA 1
ATOM 2201 C C . ALA A 1 293 ? -25.874 -45.288 40.573 1.00 26.67 293 ALA A C 1
ATOM 2203 O O . ALA A 1 293 ? -25.832 -46.510 40.607 1.00 26.67 293 ALA A O 1
ATOM 2204 N N . ASP A 1 294 ? -24.832 -44.468 40.697 1.00 25.59 294 ASP A N 1
ATOM 2205 C CA . ASP A 1 294 ? -23.492 -44.731 41.212 1.00 25.59 294 ASP A CA 1
ATOM 2206 C C . ASP A 1 294 ? -22.387 -45.328 40.321 1.00 25.59 294 ASP A C 1
ATOM 2208 O O . ASP A 1 294 ? -22.155 -46.525 40.226 1.00 25.59 294 ASP A O 1
ATOM 2212 N N . SER A 1 295 ? -21.540 -44.386 39.896 1.00 25.98 295 SER A N 1
ATOM 2213 C CA . SER A 1 295 ? -20.180 -44.221 40.428 1.00 25.98 295 SER A CA 1
ATOM 2214 C C . SER A 1 295 ? -19.003 -44.907 39.722 1.00 25.98 295 SER A C 1
ATOM 2216 O O . SER A 1 295 ? -18.880 -46.120 39.624 1.00 25.98 295 SER A O 1
ATOM 2218 N N . SER A 1 296 ? -18.032 -44.033 39.451 1.00 26.36 296 SER A N 1
ATOM 2219 C CA . SER A 1 296 ? -16.597 -44.219 39.663 1.00 26.36 296 SER A CA 1
ATOM 2220 C C . SER A 1 296 ? -15.736 -44.894 38.584 1.00 26.36 296 SER A C 1
ATOM 2222 O O . SER A 1 296 ? -15.928 -46.028 38.171 1.00 26.36 296 SER A O 1
ATOM 2224 N N . ASN A 1 297 ? -14.672 -44.138 38.302 1.00 27.20 297 ASN A N 1
ATOM 2225 C CA . ASN A 1 297 ? -13.277 -44.551 38.203 1.00 27.20 297 ASN A CA 1
ATOM 2226 C C . ASN A 1 297 ? -12.675 -44.906 36.830 1.00 27.20 297 ASN A C 1
ATOM 2228 O O . ASN A 1 297 ? -12.966 -45.928 36.227 1.00 27.20 297 ASN A O 1
ATOM 2232 N N . SER A 1 298 ? -11.744 -44.020 36.451 1.00 28.47 298 SER A N 1
ATOM 2233 C CA . SER A 1 298 ? -10.333 -44.290 36.145 1.00 28.47 298 SER A CA 1
ATOM 2234 C C . SER A 1 298 ? -9.923 -45.191 34.977 1.00 28.47 298 SER A C 1
ATOM 2236 O O . SER A 1 298 ? -10.393 -46.305 34.808 1.00 28.47 298 SER A O 1
ATOM 2238 N N . GLU A 1 299 ? -8.835 -44.719 34.364 1.00 32.28 299 GLU A N 1
ATOM 2239 C CA . GLU A 1 299 ? -7.746 -45.490 33.755 1.00 32.28 299 GLU A CA 1
ATOM 2240 C C . GLU A 1 299 ? -7.854 -45.907 32.275 1.00 32.28 299 GLU A C 1
ATOM 2242 O O . GLU A 1 299 ? -8.448 -46.902 31.893 1.00 32.28 299 GLU A O 1
ATOM 2247 N N 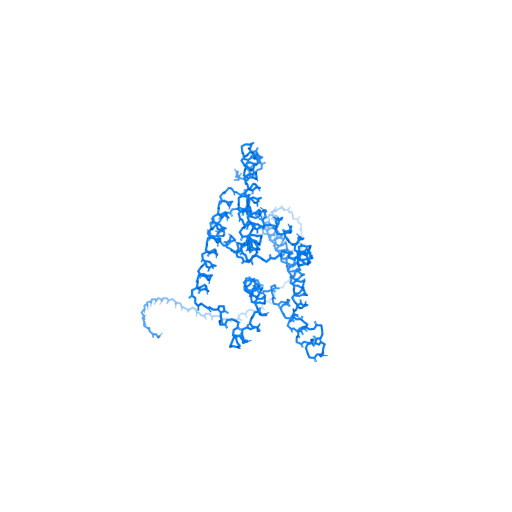. ASP A 1 300 ? -7.099 -45.138 31.482 1.00 34.69 300 ASP A N 1
ATOM 2248 C CA . ASP A 1 300 ? -5.855 -45.588 30.839 1.00 34.69 300 ASP A CA 1
ATOM 2249 C C . ASP A 1 300 ? -5.900 -46.184 29.412 1.00 34.69 300 ASP A C 1
ATOM 2251 O O . ASP A 1 300 ? -6.696 -47.040 29.047 1.00 34.69 300 ASP A O 1
ATOM 2255 N N . LYS A 1 301 ? -4.876 -45.746 28.665 1.00 33.88 301 LYS A N 1
ATOM 2256 C CA . LYS A 1 301 ? -4.229 -46.330 27.476 1.00 33.88 301 LYS A CA 1
ATOM 2257 C C . LYS A 1 301 ? -4.884 -46.326 26.078 1.00 33.88 301 LYS A C 1
ATOM 2259 O O . LYS A 1 301 ? -5.711 -47.154 25.729 1.00 33.88 301 LYS A O 1
ATOM 2264 N N . LYS A 1 302 ? -4.181 -45.554 25.233 1.00 33.47 302 LYS A N 1
ATOM 2265 C CA . LYS A 1 302 ? -3.518 -45.926 23.960 1.00 33.47 302 LYS A CA 1
ATOM 2266 C C . LYS A 1 302 ? -4.373 -46.353 22.758 1.00 33.47 302 LYS A C 1
ATOM 2268 O O . LYS A 1 302 ? -4.876 -47.468 22.691 1.00 33.47 302 LYS A O 1
ATOM 2273 N N . GLY A 1 303 ? -4.263 -45.519 21.726 1.00 36.34 303 GLY A N 1
ATOM 2274 C CA . GLY A 1 303 ? -4.286 -45.848 20.302 1.00 36.34 303 GLY A CA 1
ATOM 2275 C C . GLY A 1 303 ? -3.627 -44.707 19.550 1.00 36.34 303 GLY A C 1
ATOM 2276 O O . GLY A 1 303 ? -4.196 -43.599 19.627 1.00 36.34 303 GLY A O 1
#

pLDDT: mean 70.2, std 20.89, range [21.72, 94.5]